Protein 5H34 (pdb70)

B-factor: mean 24.04, std 8.26, range [11.12, 54.38]

Organism: Nanoarchaeum equitans (strain Kin4-M) (NCBI:txid228908)

Structure (mmCIF, N/CA/C/O backbone):
data_5H34
#
_entry.id   5H34
#
_cell.length_a   51.638
_cell.length_b   58.824
_cell.length_c   59.487
_cell.angle_alpha   90.00
_cell.angle_beta   90.00
_cell.angle_gamma   90.00
#
_symmetry.space_group_name_H-M   'P 21 21 21'
#
loop_
_entity.id
_entity.type
_entity.pdbx_description
1 polymer 'Methionine-tRNA ligase'
2 water water
#
loop_
_atom_site.group_PDB
_atom_site.id
_atom_site.type_symbol
_atom_site.label_atom_id
_atom_site.label_alt_id
_atom_site.label_comp_id
_atom_site.label_asym_id
_atom_site.label_entity_id
_atom_site.label_seq_id
_atom_site.pdbx_PDB_ins_code
_atom_site.Cartn_x
_atom_site.Cartn_y
_atom_site.Cartn_z
_atom_site.occupancy
_atom_site.B_iso_or_equiv
_atom_site.auth_seq_id
_atom_site.auth_comp_id
_atom_site.auth_asym_id
_atom_site.auth_atom_id
_atom_site.pdbx_PDB_model_num
ATOM 1 N N . GLU A 1 25 ? -11.954 -11.484 3.871 1.00 47.66 666 GLU A N 1
ATOM 2 C CA . GLU A 1 25 ? -11.245 -12.230 4.901 1.00 46.42 666 GLU A CA 1
ATOM 3 C C . GLU A 1 25 ? -12.209 -13.104 5.682 1.00 42.73 666 GLU A C 1
ATOM 4 O O . GLU A 1 25 ? -13.419 -12.883 5.674 1.00 46.24 666 GLU A O 1
ATOM 10 N N . GLU A 1 26 ? -11.653 -14.091 6.373 1.00 43.77 667 GLU A N 1
ATOM 11 C CA . GLU A 1 26 ? -12.460 -15.131 6.988 1.00 42.04 667 GLU A CA 1
ATOM 12 C C . GLU A 1 26 ? -13.031 -14.619 8.306 1.00 38.79 667 GLU A C 1
ATOM 13 O O . GLU A 1 26 ? -12.425 -13.787 8.983 1.00 35.74 667 GLU A O 1
ATOM 19 N N . GLU A 1 27 ? -14.229 -15.092 8.652 1.00 35.24 668 GLU A N 1
ATOM 20 C CA . GLU A 1 27 ? -14.877 -14.695 9.898 1.00 32.43 668 GLU A CA 1
ATOM 21 C C . GLU A 1 27 ? -14.405 -15.589 11.035 1.00 26.45 668 GLU A C 1
ATOM 22 O O . GLU A 1 27 ? -14.320 -16.809 10.886 1.00 26.28 668 GLU A O 1
ATOM 28 N N . TYR A 1 28 ? -14.126 -14.972 12.176 1.00 22.69 669 TYR A N 1
ATOM 29 C CA . TYR A 1 28 ? -13.534 -15.636 13.326 1.00 18.23 669 TYR A CA 1
ATOM 30 C C . TYR A 1 28 ? -14.592 -16.063 14.331 1.00 21.28 669 TYR A C 1
ATOM 31 O O . TYR A 1 28 ? -15.686 -15.491 14.403 1.00 18.01 669 TYR A O 1
ATOM 40 N N . GLY A 1 29 ? -14.245 -17.080 15.119 1.00 19.74 670 GLY A N 1
ATOM 41 C CA . GLY A 1 29 ? -15.036 -17.387 16.296 1.00 19.38 670 GLY A CA 1
ATOM 42 C C . GLY A 1 29 ? -15.064 -16.216 17.260 1.00 17.65 670 GLY A C 1
ATOM 43 O O . GLY A 1 29 ? -14.147 -15.392 17.302 1.00 17.31 670 GLY A O 1
ATOM 44 N N . LEU A 1 30 ? -16.150 -16.120 18.025 1.00 17.68 671 LEU A N 1
ATOM 45 C CA . LEU A 1 30 ? -16.350 -14.959 18.883 1.00 19.18 671 LEU A CA 1
ATOM 46 C C . LEU A 1 30 ? -15.573 -15.093 20.183 1.00 19.00 671 LEU A C 1
ATOM 47 O O . LEU A 1 30 ? -15.459 -16.185 20.745 1.00 25.41 671 LEU A O 1
ATOM 52 N N . VAL A 1 31 ? -15.055 -13.966 20.672 1.00 15.48 672 VAL A N 1
ATOM 53 C CA . VAL A 1 31 ? -14.320 -13.928 21.925 1.00 17.56 672 VAL A CA 1
ATOM 54 C C . VAL A 1 31 ? -14.946 -12.870 22.816 1.00 17.78 672 VAL A C 1
ATOM 55 O O . VAL A 1 31 ? -15.786 -12.077 22.387 1.00 13.80 672 VAL A O 1
ATOM 59 N N . SER A 1 32 ? -14.506 -12.863 24.071 1.00 17.27 673 SER A N 1
ATOM 60 C CA . SER A 1 32 ? -15.047 -11.961 25.076 1.00 18.51 673 SER A CA 1
ATOM 61 C C . SER A 1 32 ? -14.489 -10.557 24.912 1.00 17.74 673 SER A C 1
ATOM 62 O O . SER A 1 32 ? -13.370 -10.356 24.429 1.00 16.04 673 SER A O 1
ATOM 65 N N . TYR A 1 33 ? -15.282 -9.572 25.332 1.00 17.84 674 TYR A N 1
ATOM 66 C CA . TYR A 1 33 ? -14.713 -8.246 25.504 1.00 17.51 674 TYR A CA 1
ATOM 67 C C . TYR A 1 33 ? -13.492 -8.287 26.410 1.00 15.89 674 TYR A C 1
ATOM 68 O O . TYR A 1 33 ? -12.549 -7.513 26.216 1.00 16.37 674 TYR A O 1
ATOM 77 N N . LEU A 1 34 ? -13.500 -9.171 27.412 1.00 16.48 675 LEU A N 1
ATOM 78 C CA . LEU A 1 34 ? -12.368 -9.266 28.332 1.00 16.68 675 LEU A CA 1
ATOM 79 C C . LEU A 1 34 ? -11.075 -9.619 27.607 1.00 19.24 675 LEU A C 1
ATOM 80 O O . LEU A 1 34 ? -9.989 -9.267 28.076 1.00 17.59 675 LEU A O 1
ATOM 85 N N . ASP A 1 35 ? -11.166 -10.293 26.458 1.00 18.36 676 ASP A N 1
ATOM 86 C CA . ASP A 1 35 ? -9.968 -10.578 25.677 1.00 19.80 676 ASP A CA 1
ATOM 87 C C . ASP A 1 35 ? -9.407 -9.310 25.039 1.00 20.58 676 ASP A C 1
ATOM 88 O O . ASP A 1 35 ? -8.186 -9.114 25.002 1.00 19.61 676 ASP A O 1
ATOM 93 N N . PHE A 1 36 ? -10.279 -8.430 24.540 1.00 15.11 677 PHE A N 1
ATOM 94 C CA . PHE A 1 36 ? -9.812 -7.128 24.078 1.00 18.67 677 PHE A CA 1
ATOM 95 C C . PHE A 1 36 ? -9.218 -6.331 25.226 1.00 19.19 677 PHE A C 1
ATOM 96 O O . PHE A 1 36 ? -8.178 -5.676 25.076 1.00 16.25 677 PHE A O 1
ATOM 104 N N . ALA A 1 37 ? -9.868 -6.390 26.391 1.00 15.18 678 ALA A N 1
ATOM 105 C CA . ALA A 1 37 ? -9.431 -5.646 27.563 1.00 17.34 678 ALA A CA 1
ATOM 106 C C . ALA A 1 37 ? -8.015 -5.994 27.991 1.00 17.51 678 ALA A C 1
ATOM 107 O O . ALA A 1 37 ? -7.402 -5.211 28.715 1.00 18.04 678 ALA A O 1
ATOM 109 N N . LYS A 1 38 ? -7.499 -7.151 27.584 1.00 15.94 679 LYS A N 1
ATOM 110 C CA . LYS A 1 38 ? -6.148 -7.533 27.987 1.00 17.79 679 LYS A CA 1
ATOM 111 C C . LYS A 1 38 ? -5.092 -6.649 27.350 1.00 20.10 679 LYS A C 1
ATOM 112 O O . LYS A 1 38 ? -3.987 -6.530 27.892 1.00 16.58 679 LYS A O 1
ATOM 118 N N . LEU A 1 39 ? -5.395 -6.059 26.193 1.00 18.17 680 LEU A N 1
ATOM 119 C CA . LEU A 1 39 ? -4.426 -5.242 25.466 1.00 18.16 680 LEU A CA 1
ATOM 120 C C . LEU A 1 39 ? -4.385 -3.829 26.021 1.00 19.53 680 LEU A C 1
ATOM 121 O O . LEU A 1 39 ? -5.426 -3.241 26.316 1.00 20.71 680 LEU A O 1
ATOM 126 N N . ASP A 1 40 ? -3.182 -3.257 26.102 1.00 14.91 681 ASP A N 1
ATOM 127 C CA . ASP A 1 40 ? -3.027 -1.843 26.441 1.00 17.34 681 ASP A CA 1
ATOM 128 C C . ASP A 1 40 ? -2.669 -1.106 25.154 1.00 19.69 681 ASP A C 1
ATOM 129 O O . ASP A 1 40 ? -1.501 -0.917 24.832 1.00 20.38 681 ASP A O 1
ATOM 134 N N . MET A 1 41 ? -3.690 -0.704 24.403 1.00 17.89 682 MET A N 1
ATOM 135 C CA . MET A 1 41 ? -3.481 -0.004 23.145 1.00 16.25 682 MET A CA 1
ATOM 136 C C . MET A 1 41 ? -3.455 1.500 23.393 1.00 16.49 682 MET A C 1
ATOM 137 O O . MET A 1 41 ? -4.345 2.038 24.060 1.00 15.57 682 MET A O 1
ATOM 142 N N . ARG A 1 42 ? -2.423 2.175 22.862 1.00 15.04 683 ARG A N 1
ATOM 143 C CA . ARG A 1 42 ? -2.193 3.593 23.111 1.00 17.06 683 ARG A CA 1
ATOM 144 C C . ARG A 1 42 ? -1.877 4.324 21.817 1.00 16.17 683 ARG A C 1
ATOM 145 O O . ARG A 1 42 ? -1.325 3.744 20.877 1.00 17.71 683 ARG A O 1
ATOM 153 N N . VAL A 1 43 ? -2.196 5.615 21.792 1.00 13.86 684 VAL A N 1
ATOM 154 C CA . VAL A 1 43 ? -1.693 6.492 20.739 1.00 12.39 684 VAL A CA 1
ATOM 155 C C . VAL A 1 43 ? -0.252 6.880 21.056 1.00 14.68 684 VAL A C 1
ATOM 156 O O . VAL A 1 43 ? 0.063 7.292 22.181 1.00 17.07 684 VAL A O 1
ATOM 160 N N . GLY A 1 44 ? 0.616 6.771 20.051 1.00 16.37 685 GLY A N 1
ATOM 161 C CA . GLY A 1 44 ? 1.975 7.266 20.139 1.00 16.11 685 GLY A CA 1
ATOM 162 C C . GLY A 1 44 ? 2.315 8.105 18.922 1.00 18.44 685 GLY A C 1
ATOM 163 O O . GLY A 1 44 ? 1.523 8.234 17.989 1.00 17.61 685 GLY A O 1
ATOM 164 N N . LYS A 1 45 ? 3.516 8.669 18.954 1.00 18.04 686 LYS A N 1
ATOM 165 C CA . LYS A 1 45 ? 4.006 9.475 17.852 1.00 18.02 686 LYS A CA 1
ATOM 166 C C . LYS A 1 45 ? 5.379 8.951 17.484 1.00 15.77 686 LYS A C 1
ATOM 167 O O . LYS A 1 45 ? 6.209 8.735 18.371 1.00 17.59 686 LYS A O 1
ATOM 173 N N . ILE A 1 46 ? 5.613 8.728 16.192 1.00 17.02 687 ILE A N 1
ATO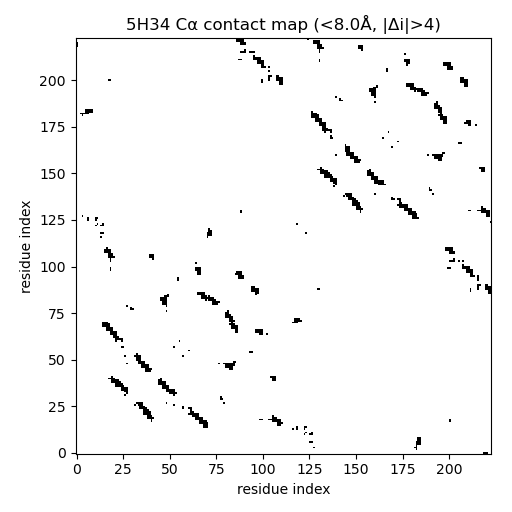M 174 C CA . ILE A 1 46 ? 6.938 8.279 15.775 1.00 16.28 687 ILE A CA 1
ATOM 175 C C . ILE A 1 46 ? 7.921 9.438 15.886 1.00 20.26 687 ILE A C 1
ATOM 176 O O . ILE A 1 46 ? 7.687 10.526 15.348 1.00 23.77 687 ILE A O 1
ATOM 181 N N . ILE A 1 47 ? 9.035 9.193 16.574 1.00 19.04 688 ILE A N 1
ATOM 182 C CA . ILE A 1 47 ? 10.063 10.196 16.806 1.00 22.16 688 ILE A CA 1
ATOM 183 C C . ILE A 1 47 ? 11.264 9.994 15.889 1.00 21.59 688 ILE A C 1
ATOM 184 O O . ILE A 1 47 ? 11.858 10.981 15.433 1.00 19.46 688 ILE A O 1
ATOM 189 N N . ASP A 1 48 ? 11.608 8.748 15.575 1.00 19.63 689 ASP A N 1
ATOM 190 C CA . ASP A 1 48 ? 12.785 8.438 14.777 1.00 19.02 689 ASP A CA 1
ATOM 191 C C . ASP A 1 48 ? 12.594 7.063 14.156 1.00 20.46 689 ASP A C 1
ATOM 192 O O . ASP A 1 48 ? 11.953 6.182 14.742 1.00 19.55 689 ASP A O 1
ATOM 197 N N . VAL A 1 49 ? 13.125 6.902 12.948 1.00 19.82 690 VAL A N 1
ATOM 198 C CA . VAL A 1 49 ? 13.071 5.639 12.220 1.00 17.19 690 VAL A CA 1
ATOM 199 C C . VAL A 1 49 ? 14.435 5.390 11.595 1.00 21.81 690 VAL A C 1
ATOM 200 O O . VAL A 1 49 ? 15.016 6.295 10.986 1.00 22.07 690 VAL A O 1
ATOM 204 N N . GLN A 1 50 ? 14.939 4.166 11.731 1.00 18.26 691 GLN A N 1
ATOM 205 C CA . GLN A 1 50 ? 16.192 3.773 11.099 1.00 22.10 691 GLN A CA 1
ATOM 206 C C . GLN A 1 50 ? 16.041 2.377 10.523 1.00 23.38 691 GLN A C 1
ATOM 207 O O . GLN A 1 50 ? 15.206 1.589 10.975 1.00 19.15 691 GLN A O 1
ATOM 213 N N . ASP A 1 51 ? 16.852 2.074 9.516 1.00 18.73 692 ASP A N 1
ATOM 214 C CA . ASP A 1 51 ? 16.881 0.713 9.011 1.00 20.62 692 ASP A CA 1
ATOM 215 C C . ASP A 1 51 ? 17.315 -0.228 10.121 1.00 21.69 692 ASP A C 1
ATOM 216 O O . ASP A 1 51 ? 18.182 0.105 10.934 1.00 21.49 692 ASP A O 1
ATOM 221 N N . HIS A 1 52 ? 16.686 -1.389 10.182 1.00 18.82 693 HIS A N 1
ATOM 222 C CA . HIS A 1 52 ? 17.221 -2.458 11.015 1.00 17.93 693 HIS A CA 1
ATOM 223 C C . HIS A 1 52 ? 18.578 -2.845 10.432 1.00 18.41 693 HIS A C 1
ATOM 224 O O . HIS A 1 52 ? 18.661 -3.181 9.241 1.00 19.02 693 HIS A O 1
ATOM 231 N N . PRO A 1 53 ? 19.665 -2.768 11.203 1.00 19.18 694 PRO A N 1
ATOM 232 C CA . PRO A 1 53 ? 20.993 -2.987 10.605 1.00 22.23 694 PRO A CA 1
ATOM 233 C C . PRO A 1 53 ? 21.221 -4.406 10.110 1.00 22.32 694 PRO A C 1
ATOM 234 O O . PRO A 1 53 ? 22.150 -4.621 9.326 1.00 26.50 694 PRO A O 1
ATOM 238 N N . ASN A 1 54 ? 20.390 -5.373 10.496 1.00 22.47 695 ASN A N 1
ATOM 239 C CA . ASN A 1 54 ? 20.604 -6.757 10.099 1.00 24.53 695 ASN A CA 1
ATOM 240 C C . ASN A 1 54 ? 19.405 -7.352 9.372 1.00 21.55 695 ASN A C 1
ATOM 241 O O . ASN A 1 54 ? 19.381 -8.562 9.134 1.00 20.77 695 ASN A O 1
ATOM 246 N N . ALA A 1 55 ? 18.408 -6.546 9.007 1.00 24.09 696 ALA A N 1
ATOM 247 C CA . ALA A 1 55 ? 17.184 -7.095 8.424 1.00 21.21 696 ALA A CA 1
ATOM 248 C C . ALA A 1 55 ? 16.616 -6.082 7.439 1.00 25.29 696 ALA A C 1
ATOM 249 O O . ALA A 1 55 ? 16.080 -5.051 7.853 1.00 24.95 696 ALA A O 1
ATOM 251 N N . ASP A 1 56 ? 16.694 -6.409 6.144 1.00 29.33 697 ASP A N 1
ATOM 252 C CA . ASP A 1 56 ? 16.457 -5.431 5.082 1.00 28.51 697 ASP A CA 1
ATOM 253 C C . ASP A 1 56 ? 15.012 -4.947 5.031 1.00 28.09 697 ASP A C 1
ATOM 254 O O . ASP A 1 56 ? 14.754 -3.842 4.546 1.00 30.53 697 ASP A O 1
ATOM 259 N N . LYS A 1 57 ? 14.062 -5.748 5.505 1.00 25.56 698 LYS A N 1
ATOM 260 C CA . LYS A 1 57 ? 12.649 -5.406 5.414 1.00 26.42 698 LYS A CA 1
ATOM 261 C C . LYS A 1 57 ? 12.132 -4.660 6.640 1.00 22.79 698 LYS A C 1
ATOM 262 O O . LYS A 1 57 ? 10.974 -4.230 6.645 1.00 23.81 698 LYS A O 1
ATOM 268 N N . LEU A 1 58 ? 12.968 -4.451 7.652 1.00 20.81 699 LEU A N 1
ATOM 269 C CA . LEU A 1 58 ? 12.508 -3.991 8.951 1.00 17.28 699 LEU A CA 1
ATOM 270 C C . LEU A 1 58 ? 13.080 -2.620 9.286 1.00 18.36 699 LEU A C 1
ATOM 271 O O . LEU A 1 58 ? 14.182 -2.263 8.861 1.00 17.98 699 LEU A O 1
ATOM 276 N N . TYR A 1 59 ? 12.304 -1.851 10.044 1.00 17.69 700 TYR A N 1
ATOM 277 C CA . TYR A 1 59 ? 12.750 -0.598 10.632 1.00 15.21 700 TYR A CA 1
ATOM 278 C C . TYR A 1 59 ? 12.887 -0.750 12.140 1.00 18.27 700 TYR A C 1
ATOM 279 O O . TYR A 1 59 ? 12.177 -1.539 12.766 1.00 15.99 700 TYR A O 1
ATOM 288 N N . ILE A 1 60 ? 13.778 0.043 12.723 1.00 15.58 701 ILE A N 1
ATOM 289 C CA . ILE A 1 60 ? 13.758 0.324 14.150 1.00 15.11 701 ILE A CA 1
ATOM 290 C C . ILE A 1 60 ? 13.014 1.636 14.340 1.00 20.42 701 ILE A C 1
ATOM 291 O O . ILE A 1 60 ? 13.384 2.654 13.744 1.00 19.51 701 ILE A O 1
ATOM 296 N N . ILE A 1 61 ? 11.958 1.615 15.154 1.00 17.24 702 ILE A N 1
ATOM 297 C CA . ILE A 1 61 ? 11.041 2.741 15.283 1.00 18.11 702 ILE A CA 1
ATOM 298 C C . ILE A 1 61 ? 10.965 3.179 16.739 1.00 16.18 702 ILE A C 1
ATOM 299 O O . ILE A 1 61 ? 10.608 2.388 17.623 1.00 19.14 702 ILE A O 1
ATOM 304 N N . LYS A 1 62 ? 11.235 4.453 16.975 1.00 17.20 703 LYS A N 1
ATOM 305 C CA . LYS A 1 62 ? 11.159 5.044 18.302 1.00 16.96 703 LYS A CA 1
ATOM 306 C C . LYS A 1 62 ? 9.844 5.802 18.416 1.00 19.47 703 LYS A C 1
ATOM 307 O O . LYS A 1 62 ? 9.601 6.732 17.642 1.00 19.10 703 LYS A O 1
ATOM 313 N N . VAL A 1 63 ? 9.003 5.407 19.369 1.00 18.35 704 VAL A N 1
ATOM 314 C CA . VAL A 1 63 ? 7.659 5.961 19.509 1.00 18.52 704 VAL A CA 1
ATOM 315 C C . VAL A 1 63 ? 7.562 6.651 20.858 1.00 19.45 704 VAL A C 1
ATOM 316 O O . VAL A 1 63 ? 7.929 6.065 21.882 1.00 23.97 704 VAL A O 1
ATOM 320 N N . SER A 1 64 ? 7.063 7.885 20.863 1.00 17.23 705 SER A N 1
ATOM 321 C CA . SER A 1 64 ? 6.826 8.611 22.100 1.00 18.78 705 SER A CA 1
ATOM 322 C C . SER A 1 64 ? 5.390 8.419 22.574 1.00 23.48 705 SER A C 1
ATOM 323 O O . SER A 1 64 ? 4.450 8.588 21.791 1.00 19.92 705 SER A O 1
ATOM 326 N N . LEU A 1 65 ? 5.229 8.068 23.855 1.00 19.49 706 LEU A N 1
ATOM 327 C CA . LEU A 1 65 ? 3.940 8.085 24.534 1.00 23.53 706 LEU A CA 1
ATOM 328 C C . LEU A 1 65 ? 3.767 9.322 25.404 1.00 26.83 706 LEU A C 1
ATOM 329 O O . LEU A 1 65 ? 2.938 9.314 26.317 1.00 23.39 706 LEU A O 1
ATOM 334 N N . GLY A 1 66 ? 4.552 10.370 25.162 1.00 27.23 707 GLY A N 1
ATOM 335 C CA . GLY A 1 66 ? 4.478 11.547 26.002 1.00 27.67 707 GLY A CA 1
ATOM 336 C C . GLY A 1 66 ? 5.673 11.628 26.926 1.00 34.23 707 GLY A C 1
ATOM 337 O O . GLY A 1 66 ? 6.740 12.102 26.524 1.00 36.73 707 GLY A O 1
ATOM 338 N N . ASN A 1 67 ? 5.526 11.152 28.160 1.00 34.91 708 ASN A N 1
ATOM 339 C CA . ASN A 1 67 ? 6.662 11.110 29.068 1.00 40.57 708 ASN A CA 1
ATOM 340 C C . ASN A 1 67 ? 7.393 9.770 29.052 1.00 41.12 708 ASN A C 1
ATOM 341 O O . ASN A 1 67 ? 8.351 9.600 29.814 1.00 41.21 708 ASN A O 1
ATOM 346 N N . LYS A 1 68 ? 6.977 8.821 28.209 1.00 32.35 709 LYS A N 1
ATOM 347 C CA . LYS A 1 68 ? 7.746 7.607 27.969 1.00 34.62 709 LYS A CA 1
ATOM 348 C C . LYS A 1 68 ? 7.977 7.433 26.479 1.00 34.04 709 LYS A C 1
ATOM 349 O O . LYS A 1 68 ? 7.287 8.030 25.646 1.00 29.50 709 LYS A O 1
ATOM 355 N N . GLN A 1 69 ? 8.948 6.577 26.160 1.00 30.93 710 GLN A N 1
ATOM 356 C CA . GLN A 1 69 ? 9.229 6.184 24.791 1.00 28.64 710 GLN A CA 1
ATOM 357 C C . GLN A 1 69 ? 9.436 4.684 24.722 1.00 32.43 710 GLN A C 1
ATOM 358 O O . GLN A 1 69 ? 9.927 4.068 25.672 1.00 33.91 710 GLN A O 1
ATOM 364 N N . LYS A 1 70 ? 9.084 4.106 23.578 1.00 24.56 711 LYS A N 1
ATOM 365 C CA . LYS A 1 70 ? 9.361 2.703 23.333 1.00 26.13 711 LYS A CA 1
ATOM 366 C C . LYS A 1 70 ? 9.996 2.522 21.964 1.00 23.70 711 LYS A C 1
ATOM 367 O O . LYS A 1 70 ? 9.736 3.281 21.027 1.00 25.22 711 LYS A O 1
ATOM 373 N N . THR A 1 71 ? 10.827 1.496 21.860 1.00 19.00 712 THR A N 1
ATOM 374 C CA . THR A 1 71 ? 11.546 1.193 20.632 1.00 17.63 712 THR A CA 1
ATOM 375 C C . THR A 1 71 ? 11.032 -0.129 20.089 1.00 18.52 712 THR A C 1
ATOM 376 O O . THR A 1 71 ? 11.058 -1.144 20.794 1.00 18.39 712 THR A O 1
ATOM 380 N N . LEU A 1 72 ? 10.531 -0.105 18.855 1.00 17.03 713 LEU A N 1
ATOM 381 C CA . LEU A 1 72 ? 9.886 -1.265 18.259 1.00 19.09 713 LEU A CA 1
ATOM 382 C C . LEU A 1 72 ? 10.548 -1.579 16.928 1.00 19.15 713 LEU A C 1
ATOM 383 O O . LEU A 1 72 ? 11.152 -0.714 16.291 1.00 19.98 713 LEU A O 1
ATOM 388 N N . VAL A 1 73 ? 10.404 -2.828 16.501 1.00 16.71 714 VAL A N 1
ATOM 389 C CA . VAL A 1 73 ? 10.828 -3.268 15.178 1.00 14.50 714 VAL A CA 1
ATOM 390 C C . VAL A 1 73 ? 9.574 -3.495 14.353 1.00 22.57 714 VAL A C 1
ATOM 391 O O . VAL A 1 73 ? 8.670 -4.221 14.787 1.00 23.66 714 VAL A O 1
ATOM 395 N N . GLY A 1 74 ? 9.507 -2.868 13.192 1.00 19.96 715 GLY A N 1
ATOM 396 C CA . GLY A 1 74 ? 8.331 -2.965 12.339 1.00 19.36 715 GLY A CA 1
ATOM 397 C C . GLY A 1 74 ? 8.688 -3.316 10.913 1.00 21.89 715 GLY A C 1
ATOM 398 O O . GLY A 1 74 ? 9.649 -2.792 10.351 1.00 18.98 715 GLY A O 1
ATOM 399 N N . GLY A 1 75 ? 7.884 -4.195 10.320 1.00 18.73 716 GLY A N 1
ATOM 400 C CA . GLY A 1 75 ? 8.110 -4.579 8.941 1.00 21.48 716 GLY A CA 1
ATOM 401 C C . GLY A 1 75 ? 7.455 -3.608 7.983 1.00 24.36 716 GLY A C 1
ATOM 402 O O . GLY A 1 75 ? 6.550 -3.983 7.233 1.00 24.93 716 GLY A O 1
ATOM 403 N N . LEU A 1 76 ? 7.893 -2.353 8.007 1.00 20.01 717 LEU A N 1
ATOM 404 C CA . LEU A 1 76 ? 7.237 -1.285 7.267 1.00 18.03 717 LEU A CA 1
ATOM 405 C C . LEU A 1 76 ? 8.101 -0.711 6.156 1.00 23.47 717 LEU A C 1
ATOM 406 O O . LEU A 1 76 ? 7.632 0.160 5.417 1.00 22.17 717 LEU A O 1
ATOM 411 N N . LYS A 1 77 ? 9.347 -1.179 6.016 1.00 21.72 718 LYS A N 1
ATOM 412 C CA . LYS A 1 77 ? 10.279 -0.557 5.080 1.00 23.29 718 LYS A CA 1
ATOM 413 C C . LYS A 1 77 ? 9.813 -0.693 3.639 1.00 26.58 718 LYS A C 1
ATOM 414 O O . LYS A 1 77 ? 10.035 0.213 2.828 1.00 28.86 718 LYS A O 1
ATOM 420 N N . GLN A 1 78 ? 9.149 -1.795 3.302 1.00 24.37 719 GLN A N 1
ATOM 421 C CA . GLN A 1 78 ? 8.655 -1.938 1.940 1.00 25.44 719 GLN A CA 1
ATOM 422 C C . GLN A 1 78 ? 7.519 -0.975 1.620 1.00 26.11 719 GLN A C 1
ATOM 423 O O . GLN A 1 78 ? 7.245 -0.748 0.439 1.00 24.86 719 GLN A O 1
ATOM 429 N N . TYR A 1 79 ? 6.866 -0.388 2.629 1.00 20.45 720 TYR A N 1
ATOM 430 C CA . TYR A 1 79 ? 5.628 0.358 2.419 1.00 25.54 720 TYR A CA 1
ATOM 431 C C . TYR A 1 79 ? 5.733 1.846 2.722 1.00 27.59 720 TYR A C 1
ATOM 432 O O . TYR A 1 79 ? 4.960 2.632 2.166 1.00 28.73 720 TYR A O 1
ATOM 441 N N . TYR A 1 80 ? 6.663 2.250 3.582 1.00 21.63 721 TYR A N 1
ATOM 442 C CA . TYR A 1 80 ? 6.830 3.637 3.995 1.00 20.91 721 TYR A CA 1
ATOM 443 C C . TYR A 1 80 ? 8.303 4.000 3.942 1.00 23.25 721 TYR A C 1
ATOM 444 O O . TYR A 1 80 ? 9.140 3.250 4.451 1.00 23.59 721 TYR A O 1
ATOM 453 N N . LYS A 1 81 ? 8.613 5.165 3.382 1.00 25.49 722 LYS A N 1
ATOM 454 C CA . LYS A 1 81 ? 9.947 5.717 3.545 1.00 28.80 722 LYS A CA 1
ATOM 455 C C . LYS A 1 81 ? 10.129 6.226 4.972 1.00 26.85 722 LYS A C 1
ATOM 456 O O . LYS A 1 81 ? 9.163 6.514 5.685 1.00 28.43 722 LYS A O 1
ATOM 462 N N . LYS A 1 82 ? 11.391 6.345 5.390 1.00 25.88 723 LYS A N 1
ATOM 463 C CA . LYS A 1 82 ? 11.675 6.780 6.755 1.00 24.52 723 LYS A CA 1
ATOM 464 C C . LYS A 1 82 ? 11.110 8.172 7.029 1.00 31.51 723 LYS A C 1
ATOM 465 O O . LYS A 1 82 ? 10.619 8.445 8.134 1.00 28.23 723 LYS A O 1
ATOM 471 N N . GLU A 1 83 ? 11.143 9.058 6.027 1.00 35.92 724 GLU A N 1
ATOM 472 C CA . GLU A 1 83 ? 10.643 10.418 6.220 1.00 35.21 724 GLU A CA 1
ATOM 473 C C . GLU A 1 83 ? 9.121 10.507 6.204 1.00 32.11 724 GLU A C 1
ATOM 474 O O . GLU A 1 83 ? 8.570 11.501 6.692 1.00 35.86 724 GLU A O 1
ATOM 480 N N . GLU A 1 84 ? 8.424 9.514 5.651 1.00 25.48 725 GLU A N 1
ATOM 481 C CA . GLU A 1 84 ? 6.971 9.486 5.774 1.00 32.63 725 GLU A CA 1
ATOM 482 C C . GLU A 1 84 ? 6.507 9.068 7.160 1.00 29.56 725 GLU A C 1
ATOM 483 O O . GLU A 1 84 ? 5.325 9.241 7.486 1.00 27.15 725 GLU A O 1
ATOM 489 N N . LEU A 1 85 ? 7.385 8.478 7.964 1.00 27.58 726 LEU A N 1
ATOM 490 C CA . LEU A 1 85 ? 6.980 7.997 9.274 1.00 21.75 726 LEU A CA 1
ATOM 491 C C . LEU A 1 85 ? 7.275 8.989 10.387 1.00 25.38 726 LEU A C 1
ATOM 492 O O . LEU A 1 85 ? 6.611 8.943 11.424 1.00 25.26 726 LEU A O 1
ATOM 497 N N . ILE A 1 86 ? 8.253 9.881 10.205 1.00 24.19 727 ILE A N 1
ATOM 498 C CA . ILE A 1 86 ? 8.610 10.819 11.264 1.00 24.90 727 ILE A CA 1
ATOM 499 C C . ILE A 1 86 ? 7.435 11.740 11.563 1.00 23.97 727 ILE A C 1
ATOM 500 O O . ILE A 1 86 ? 6.915 12.419 10.670 1.00 28.28 727 ILE A O 1
ATOM 505 N N . GLY A 1 87 ? 7.027 11.781 12.831 1.00 22.34 728 GLY A N 1
ATOM 506 C CA . GLY A 1 87 ? 5.938 12.623 13.276 1.00 25.56 728 GLY A CA 1
ATOM 507 C C . GLY A 1 87 ? 4.567 12.006 13.124 1.00 24.20 728 GLY A C 1
ATOM 508 O O . GLY A 1 87 ? 3.569 12.654 13.464 1.00 25.28 728 GLY A O 1
ATOM 509 N N . LYS A 1 88 ? 4.493 10.782 12.615 1.00 23.00 729 LYS A N 1
ATOM 510 C CA . LYS A 1 88 ? 3.220 10.106 12.424 1.00 25.15 729 LYS A CA 1
ATOM 511 C C . LYS A 1 88 ? 2.603 9.729 13.763 1.00 21.89 729 LYS A C 1
ATOM 512 O O . LYS A 1 88 ? 3.290 9.248 14.670 1.00 19.16 729 LYS A O 1
ATOM 518 N N . TYR A 1 89 ? 1.295 9.959 13.890 1.00 21.42 730 TYR A N 1
ATOM 519 C CA . TYR A 1 89 ? 0.539 9.450 15.024 1.00 22.05 730 TYR A CA 1
ATOM 520 C C . TYR A 1 89 ? 0.129 8.020 14.720 1.00 23.21 730 TYR A C 1
ATOM 521 O O . TYR A 1 89 ? -0.447 7.749 13.664 1.00 24.87 730 TYR A O 1
ATOM 530 N N . VAL A 1 90 ? 0.444 7.100 15.630 1.00 16.14 731 VAL A N 1
ATOM 531 C CA . VAL A 1 90 ? 0.261 5.675 15.386 1.00 16.86 731 VAL A CA 1
ATOM 532 C C . VAL A 1 90 ? -0.423 5.058 16.601 1.00 14.53 731 VAL A C 1
ATOM 533 O O . VAL A 1 90 ? -0.650 5.718 17.613 1.00 15.70 731 VAL A O 1
ATOM 537 N N . VAL A 1 91 ? -0.759 3.776 16.483 1.00 12.91 732 VAL A N 1
ATOM 538 C CA . VAL A 1 91 ? -1.357 3.017 17.576 1.00 14.38 732 VAL A CA 1
ATOM 539 C C . VAL A 1 91 ? -0.465 1.818 17.858 1.00 16.22 732 VAL A C 1
ATOM 540 O O . VAL A 1 91 ? -0.103 1.075 16.939 1.00 15.52 732 VAL A O 1
ATOM 544 N N . LEU A 1 92 ? -0.086 1.645 19.115 1.00 17.11 733 LEU A N 1
ATOM 545 C CA . LEU A 1 92 ? 0.773 0.534 19.482 1.00 17.43 733 LEU A CA 1
ATOM 546 C C . LEU A 1 92 ? 0.156 -0.246 20.626 1.00 20.21 733 LEU A C 1
ATOM 547 O O . LEU A 1 92 ? -0.651 0.274 21.407 1.00 19.18 733 LEU A O 1
ATOM 552 N N . ILE A 1 93 ? 0.510 -1.518 20.689 1.00 15.42 734 ILE A N 1
ATOM 553 C CA . ILE A 1 93 ? 0.219 -2.333 21.856 1.00 15.51 734 ILE A CA 1
ATOM 554 C C . ILE A 1 93 ? 1.359 -2.097 22.832 1.00 17.89 734 ILE A C 1
ATOM 555 O O . ILE A 1 93 ? 2.526 -2.322 22.497 1.00 18.63 734 ILE A O 1
ATOM 560 N N . ASN A 1 94 ? 1.023 -1.584 24.013 1.00 20.84 735 ASN A N 1
ATOM 561 C CA . ASN A 1 94 ? 1.986 -1.032 24.956 1.00 18.20 735 ASN A CA 1
ATOM 562 C C . ASN A 1 94 ? 2.356 -2.003 26.070 1.00 19.27 735 ASN A C 1
ATOM 563 O O . ASN A 1 94 ? 3.239 -1.688 26.877 1.00 19.39 735 ASN A O 1
ATOM 568 N N . ASN A 1 95 ? 1.712 -3.171 26.142 1.00 15.89 736 ASN A N 1
ATOM 569 C CA . ASN A 1 95 ? 2.038 -4.168 27.158 1.00 16.74 736 ASN A CA 1
ATOM 570 C C . ASN A 1 95 ? 2.435 -5.495 26.524 1.00 19.79 736 ASN A C 1
ATOM 571 O O . ASN A 1 95 ? 2.182 -6.568 27.078 1.00 17.63 736 ASN A O 1
ATOM 576 N N . LEU A 1 96 ? 3.087 -5.433 25.368 1.00 17.03 737 LEU A N 1
ATOM 577 C CA . LEU A 1 96 ? 3.588 -6.629 24.722 1.00 17.71 737 LEU A CA 1
ATOM 578 C C . LEU A 1 96 ? 4.907 -7.046 25.364 1.00 20.36 737 LEU A C 1
ATOM 579 O O . LEU A 1 96 ? 5.727 -6.201 25.725 1.00 23.15 737 LEU A O 1
ATOM 584 N N . LYS A 1 97 ? 5.096 -8.348 25.538 1.00 18.53 738 LYS A N 1
ATOM 585 C CA . LYS A 1 97 ? 6.375 -8.814 26.052 1.00 23.03 738 LYS A CA 1
ATOM 586 C C . LYS A 1 97 ? 7.470 -8.519 25.027 1.00 20.30 738 LYS A C 1
ATOM 587 O O . LYS A 1 97 ? 7.248 -8.660 23.821 1.00 19.95 738 LYS A O 1
ATOM 593 N N . PRO A 1 98 ? 8.639 -8.072 25.467 1.00 22.62 739 PRO A N 1
ATOM 594 C CA . PRO A 1 98 ? 9.706 -7.750 24.512 1.00 19.53 739 PRO A CA 1
ATOM 595 C C . PRO A 1 98 ? 10.205 -8.994 23.792 1.00 23.76 739 PRO A C 1
ATOM 596 O O . PRO A 1 98 ? 10.145 -10.111 24.311 1.00 21.75 739 PRO A O 1
ATOM 600 N N . LYS A 1 99 ? 10.719 -8.780 22.579 1.00 23.47 740 LYS A N 1
ATOM 601 C CA . LYS A 1 99 ? 11.195 -9.858 21.727 1.00 25.94 740 LYS A CA 1
ATOM 602 C C . LYS A 1 99 ? 12.477 -9.433 21.022 1.00 24.02 740 LYS A C 1
ATOM 603 O O . LYS A 1 99 ? 12.608 -8.283 20.591 1.00 20.53 740 LYS A O 1
ATOM 609 N N . GLN A 1 100 ? 13.418 -10.369 20.912 1.00 23.05 741 GLN A N 1
ATOM 610 C CA . GLN A 1 100 ? 14.653 -10.142 20.170 1.00 22.56 741 GLN A CA 1
ATOM 611 C C . GLN A 1 100 ? 14.434 -10.432 18.693 1.00 23.99 741 GLN A C 1
ATOM 612 O O . GLN A 1 100 ? 14.026 -11.541 18.328 1.00 28.26 741 GLN A O 1
ATOM 618 N N . LEU A 1 101 ? 14.708 -9.443 17.844 1.00 19.78 742 LEU A N 1
ATOM 619 C CA . LEU A 1 101 ? 14.621 -9.607 16.396 1.00 22.58 742 LEU A CA 1
ATOM 620 C C . LEU A 1 101 ? 15.994 -9.285 15.811 1.00 21.43 742 LEU A C 1
ATOM 621 O O . LEU A 1 101 ? 16.337 -8.113 15.618 1.00 18.80 742 LEU A O 1
ATOM 626 N N . ARG A 1 102 ? 16.766 -10.341 15.557 1.00 24.83 743 ARG A N 1
ATOM 627 C CA . ARG A 1 102 ? 18.074 -10.267 14.905 1.00 22.47 743 ARG A CA 1
ATOM 628 C C . ARG A 1 102 ? 18.952 -9.185 15.531 1.00 21.95 743 ARG A C 1
ATOM 629 O O . ARG A 1 102 ? 19.503 -8.320 14.847 1.00 19.88 743 ARG A O 1
ATOM 637 N N . GLY A 1 103 ? 19.071 -9.236 16.855 1.00 20.21 744 GLY A N 1
ATOM 638 C CA . GLY A 1 103 ? 19.976 -8.353 17.567 1.00 21.29 744 GLY A CA 1
ATOM 639 C C . GLY A 1 103 ? 19.364 -7.063 18.064 1.00 20.66 744 GLY A C 1
ATOM 640 O O . GLY A 1 103 ? 20.085 -6.240 18.640 1.00 19.91 744 GLY A O 1
ATOM 641 N N . ILE A 1 104 ? 18.066 -6.851 17.852 1.00 16.46 745 ILE A N 1
ATOM 642 C CA . ILE A 1 104 ? 17.377 -5.638 18.278 1.00 17.74 745 ILE A CA 1
ATOM 643 C C . ILE A 1 104 ? 16.219 -6.044 19.178 1.00 19.62 745 ILE A C 1
ATOM 644 O O . ILE A 1 104 ? 15.415 -6.904 18.801 1.00 18.63 745 ILE A O 1
ATOM 649 N N . THR A 1 105 ? 16.123 -5.422 20.353 1.00 14.63 746 THR A N 1
ATOM 650 C CA . THR A 1 105 ? 14.992 -5.666 21.247 1.00 15.60 746 THR A CA 1
ATOM 651 C C . THR A 1 105 ? 13.802 -4.835 20.787 1.00 18.47 746 THR A C 1
ATOM 652 O O . THR A 1 105 ? 13.890 -3.603 20.718 1.00 19.66 746 THR A O 1
ATOM 656 N N . SER A 1 106 ? 12.700 -5.504 20.466 1.00 17.21 747 SER A N 1
ATOM 657 C CA . SER A 1 106 ? 11.460 -4.831 20.101 1.00 17.08 747 SER A CA 1
ATOM 658 C C . SER A 1 106 ? 10.527 -4.823 21.304 1.00 15.85 747 SER A C 1
ATOM 659 O O . SER A 1 106 ? 10.245 -5.880 21.879 1.00 16.75 747 SER A O 1
ATOM 662 N N . GLU A 1 107 ? 10.033 -3.634 21.664 1.00 16.93 748 GLU A N 1
ATOM 663 C CA . GLU A 1 107 ? 9.249 -3.449 22.881 1.00 16.34 748 GLU A CA 1
ATOM 664 C C . GLU A 1 107 ? 7.746 -3.417 22.647 1.00 18.91 748 GLU A C 1
ATOM 665 O O . GLU A 1 107 ? 6.996 -3.169 23.592 1.00 21.88 748 GLU A O 1
ATOM 671 N N . GLY A 1 108 ? 7.287 -3.648 21.429 1.00 18.25 749 GLY A N 1
ATOM 672 C CA . GLY A 1 108 ? 5.863 -3.547 21.162 1.00 18.61 749 GLY A CA 1
ATOM 673 C C . GLY A 1 108 ? 5.618 -3.652 19.679 1.00 18.87 749 GLY A C 1
ATOM 674 O O . GLY A 1 108 ? 6.487 -4.079 18.923 1.00 17.95 749 GLY A O 1
ATOM 675 N N . MET A 1 109 ? 4.423 -3.249 19.255 1.00 19.06 750 MET A N 1
ATOM 676 C CA . MET A 1 109 ? 4.107 -3.366 17.842 1.00 19.99 750 MET A CA 1
ATOM 677 C C . MET A 1 109 ? 3.098 -2.298 17.459 1.00 17.18 750 MET A C 1
ATOM 678 O O . MET A 1 109 ? 2.217 -1.948 18.249 1.00 17.98 750 MET A O 1
ATOM 683 N N . LEU A 1 110 ? 3.234 -1.797 16.237 1.00 14.80 751 LEU A N 1
ATOM 684 C CA . LEU A 1 110 ? 2.275 -0.854 15.682 1.00 16.51 751 LEU A CA 1
ATOM 685 C C . LEU A 1 110 ? 1.210 -1.604 14.901 1.00 17.09 751 LEU A C 1
ATOM 686 O O . LEU A 1 110 ? 1.474 -2.649 14.295 1.00 19.12 751 LEU A O 1
ATOM 691 N N . LEU A 1 111 ? 0.001 -1.048 14.910 1.00 16.45 752 LEU A N 1
ATOM 692 C CA . LEU A 1 111 ? -1.136 -1.650 14.224 1.00 13.51 752 LEU A CA 1
ATOM 693 C C . LEU A 1 111 ? -1.288 -1.069 12.826 1.00 13.22 752 LEU A C 1
ATOM 694 O O . LEU A 1 111 ? -1.259 0.153 12.650 1.00 14.51 752 LEU A O 1
ATOM 699 N N . ALA A 1 112 ? -1.497 -1.945 11.843 1.00 14.11 753 ALA A N 1
ATOM 700 C CA . ALA A 1 112 ? -1.658 -1.512 10.459 1.00 13.83 753 ALA A CA 1
ATOM 701 C C . ALA A 1 112 ? -2.587 -2.472 9.728 1.00 14.88 753 ALA A C 1
ATOM 702 O O . ALA A 1 112 ? -2.453 -3.693 9.865 1.00 18.02 753 ALA A O 1
ATOM 704 N N . ALA A 1 113 ? -3.528 -1.914 8.968 1.00 16.56 754 ALA A N 1
ATOM 705 C CA . ALA A 1 113 ? -4.355 -2.701 8.062 1.00 16.60 754 ALA A CA 1
ATOM 706 C C . ALA A 1 113 ? -3.579 -3.077 6.806 1.00 16.32 754 ALA A C 1
ATOM 707 O O . ALA A 1 113 ? -2.715 -2.334 6.337 1.00 17.71 754 ALA A O 1
ATOM 709 N N . ASP A 1 114 ? -3.925 -4.228 6.238 1.00 15.19 755 ASP A N 1
ATOM 710 C CA . ASP A 1 114 ? -3.211 -4.771 5.085 1.00 18.72 755 ASP A CA 1
ATOM 711 C C . ASP A 1 114 ? -4.203 -5.547 4.238 1.00 23.41 755 ASP A C 1
ATOM 712 O O . ASP A 1 114 ? -4.873 -6.450 4.749 1.00 23.80 755 ASP A O 1
ATOM 717 N N . ASP A 1 115 ? -4.316 -5.188 2.959 1.00 22.20 756 ASP A N 1
ATOM 718 C CA . ASP A 1 115 ? -5.174 -5.921 2.035 1.00 27.54 756 ASP A CA 1
ATOM 719 C C . ASP A 1 115 ? -4.388 -6.613 0.924 1.00 28.11 756 ASP A C 1
ATOM 720 O O . ASP A 1 115 ? -4.990 -7.055 -0.061 1.00 31.84 756 ASP A O 1
ATOM 725 N N . GLY A 1 116 ? -3.071 -6.732 1.055 1.00 27.06 757 GLY A N 1
ATOM 726 C CA . GLY A 1 116 ? -2.249 -7.291 0.012 1.00 27.40 757 GLY A CA 1
ATOM 727 C C . GLY A 1 116 ? -1.833 -6.310 -1.059 1.00 27.96 757 GLY A C 1
ATOM 728 O O . GLY A 1 116 ? -0.876 -6.583 -1.790 1.00 31.25 757 GLY A O 1
ATOM 729 N N . LYS A 1 117 ? -2.527 -5.181 -1.175 1.00 25.51 758 LYS A N 1
ATOM 730 C CA . LYS A 1 117 ? -2.169 -4.117 -2.100 1.00 26.28 758 LYS A CA 1
ATOM 731 C C . LYS A 1 117 ? -1.475 -2.971 -1.383 1.00 26.88 758 LYS A C 1
ATOM 732 O O . LYS A 1 117 ? -0.436 -2.486 -1.836 1.00 27.85 758 LYS A O 1
ATOM 738 N N . GLU A 1 118 ? -2.019 -2.544 -0.250 1.00 22.10 759 GLU A N 1
ATOM 739 C CA . GLU A 1 118 ? -1.397 -1.500 0.542 1.00 24.05 759 GLU A CA 1
ATOM 740 C C . GLU A 1 118 ? -1.385 -1.913 2.005 1.00 22.35 759 GLU A C 1
ATOM 741 O O . GLU A 1 118 ? -2.126 -2.802 2.436 1.00 19.55 759 GLU A O 1
ATOM 747 N N . VAL A 1 119 ? -0.515 -1.247 2.753 1.00 20.03 760 VAL A N 1
ATOM 748 C CA . VAL A 1 119 ? -0.467 -1.325 4.204 1.00 18.10 760 VAL A CA 1
ATOM 749 C C . VAL A 1 119 ? -0.751 0.070 4.741 1.00 20.26 760 VAL A C 1
ATOM 750 O O . VAL A 1 119 ? -0.127 1.047 4.310 1.00 20.13 760 VAL A O 1
ATOM 754 N N . ALA A 1 120 ? -1.708 0.168 5.659 1.00 16.19 761 ALA A N 1
ATOM 755 C CA . ALA A 1 120 ? -2.134 1.453 6.200 1.00 13.54 761 ALA A CA 1
ATOM 756 C C . ALA A 1 120 ? -2.029 1.400 7.716 1.00 14.33 761 ALA A C 1
ATOM 757 O O . ALA A 1 120 ? -2.853 0.753 8.366 1.00 13.76 761 ALA A O 1
ATOM 759 N N . LEU A 1 121 ? -1.030 2.082 8.277 1.00 14.19 762 LEU A N 1
ATOM 760 C CA . LEU A 1 121 ? -0.968 2.249 9.720 1.00 13.09 762 LEU A CA 1
ATOM 761 C C . LEU A 1 121 ? -2.246 2.898 10.242 1.00 14.86 762 LEU A C 1
ATOM 762 O O . LEU A 1 121 ? -2.843 3.768 9.599 1.00 17.13 762 LEU A O 1
ATOM 767 N N . LEU A 1 122 ? -2.665 2.466 11.426 1.00 14.19 763 LEU A N 1
ATOM 768 C CA . LEU A 1 122 ? -3.794 3.097 12.090 1.00 12.12 763 LEU A CA 1
ATOM 769 C C . LEU A 1 122 ? -3.368 4.392 12.773 1.00 15.33 763 LEU A C 1
ATOM 770 O O . LEU A 1 122 ? -2.218 4.550 13.196 1.00 17.32 763 LEU A O 1
ATOM 775 N N . MET A 1 123 ? -4.313 5.326 12.881 1.00 13.91 764 MET A N 1
ATOM 776 C CA . MET A 1 123 ? -4.046 6.624 13.484 1.00 14.06 764 MET A CA 1
ATOM 777 C C . MET A 1 123 ? -5.323 7.140 14.127 1.00 17.29 764 MET A C 1
ATOM 778 O O . MET A 1 123 ? -6.423 6.773 13.693 1.00 16.98 764 MET A O 1
ATOM 783 N N . PRO A 1 124 ? -5.224 7.989 15.145 1.00 15.31 765 PRO A N 1
ATOM 784 C CA . PRO A 1 124 ? -6.411 8.736 15.578 1.00 16.59 765 PRO A CA 1
ATOM 785 C C . PRO A 1 124 ? -6.800 9.728 14.493 1.00 15.94 765 PRO A C 1
ATOM 786 O O . PRO A 1 124 ? -5.963 10.142 13.680 1.00 15.55 765 PRO A O 1
ATOM 790 N N . ASP A 1 125 ? -8.089 10.085 14.451 1.00 15.50 766 ASP A N 1
ATOM 791 C CA . ASP A 1 125 ? -8.532 10.987 13.391 1.00 15.50 766 ASP A CA 1
ATOM 792 C C . ASP A 1 125 ? -8.271 12.449 13.717 1.00 20.74 766 ASP A C 1
ATOM 793 O O . ASP A 1 125 ? -8.643 13.326 12.927 1.00 25.99 766 ASP A O 1
ATOM 798 N N . LYS A 1 126 ? -7.652 12.724 14.856 1.00 20.35 767 LYS A N 1
ATOM 799 C CA . LYS A 1 126 ? -7.297 14.055 15.313 1.00 24.91 767 LYS A CA 1
ATOM 800 C C . LYS A 1 126 ? -5.995 13.928 16.075 1.00 23.43 767 LYS A C 1
ATOM 801 O O . LYS A 1 126 ? -5.718 12.867 16.649 1.00 19.49 767 LYS A O 1
ATOM 807 N N . PRO A 1 127 ? -5.175 14.978 16.093 1.00 24.62 768 PRO A N 1
ATOM 808 C CA . PRO A 1 127 ? -4.101 15.018 17.086 1.00 26.54 768 PRO A CA 1
ATOM 809 C C . PRO A 1 127 ? -4.744 14.934 18.457 1.00 30.84 768 PRO A C 1
ATOM 810 O O . PRO A 1 127 ? -5.691 15.666 18.770 1.00 33.16 768 PRO A O 1
ATOM 814 N N . ILE A 1 128 ? -4.294 13.962 19.238 1.00 24.98 769 ILE A N 1
ATOM 815 C CA . ILE A 1 128 ? -4.774 13.750 20.592 1.00 23.78 769 ILE A CA 1
ATOM 816 C C . ILE A 1 128 ? -3.536 13.499 21.437 1.00 23.81 769 ILE A C 1
ATOM 817 O O . ILE A 1 128 ? -2.472 13.147 20.920 1.00 26.38 769 ILE A O 1
ATOM 822 N N . SER A 1 129 ? -3.661 13.742 22.738 1.00 24.34 770 SER A N 1
ATOM 823 C CA . SER A 1 129 ? -2.497 13.661 23.613 1.00 21.33 770 SER A CA 1
ATOM 824 C C . SER A 1 129 ? -1.802 12.313 23.452 1.00 24.62 770 SER A C 1
ATOM 825 O O . SER A 1 129 ? -2.451 11.263 23.382 1.00 20.04 770 SER A O 1
ATOM 828 N N . LEU A 1 130 ? -0.476 12.355 23.333 1.00 20.68 771 LEU A N 1
ATOM 829 C CA . LEU A 1 130 ? 0.287 11.124 23.226 1.00 20.08 771 LEU A CA 1
ATOM 830 C C . LEU A 1 130 ? 0.086 10.285 24.476 1.00 19.91 771 LEU A C 1
ATOM 831 O O . LEU A 1 130 ? -0.033 10.809 25.587 1.00 22.94 771 LEU A O 1
ATOM 836 N N . GLY A 1 131 ? 0.021 8.975 24.288 1.00 19.47 772 GLY A N 1
ATOM 837 C CA . GLY A 1 131 ? -0.269 8.079 25.378 1.00 18.92 772 GLY A CA 1
ATOM 838 C C . GLY A 1 131 ? -1.745 7.861 25.658 1.00 20.24 772 GLY A C 1
ATOM 839 O O . GLY A 1 131 ? -2.066 7.103 26.580 1.00 19.09 772 GLY A O 1
ATOM 840 N N . SER A 1 132 ? -2.646 8.515 24.914 1.00 21.57 773 SER A N 1
ATOM 841 C CA . SER A 1 132 ? -4.078 8.298 25.109 1.00 18.28 773 SER A CA 1
ATOM 842 C C . SER A 1 132 ? -4.421 6.824 24.941 1.00 18.80 773 SER A C 1
ATOM 843 O O . SER A 1 132 ? -3.903 6.149 24.049 1.00 18.74 773 SER A O 1
ATOM 846 N N . LYS A 1 133 ? -5.303 6.321 25.802 1.00 20.00 774 LYS A N 1
ATOM 847 C CA . LYS A 1 133 ? -5.680 4.918 25.728 1.00 20.84 774 LYS A CA 1
ATOM 848 C C . LYS A 1 133 ? -6.741 4.725 24.650 1.00 18.83 774 LYS A C 1
ATOM 849 O O . LYS A 1 133 ? -7.615 5.571 24.465 1.00 21.98 774 LYS A O 1
ATOM 855 N N . VAL A 1 134 ? -6.623 3.632 23.906 1.00 16.56 775 VAL A N 1
ATOM 856 C CA . VAL A 1 134 ? -7.624 3.248 22.919 1.00 18.09 775 VAL A CA 1
ATOM 857 C C . VAL A 1 134 ? -8.596 2.288 23.581 1.00 20.78 775 VAL A C 1
ATOM 858 O O . VAL A 1 134 ? -8.187 1.345 24.268 1.00 24.24 775 VAL A O 1
ATOM 862 N N . ARG A 1 135 ? -9.881 2.543 23.408 1.00 20.15 776 ARG A N 1
ATOM 863 C CA . ARG A 1 135 ? -10.881 1.664 23.963 1.00 25.16 776 ARG A CA 1
ATOM 864 C C . ARG A 1 135 ? -12.014 1.534 22.962 1.00 25.14 776 ARG A C 1
ATOM 865 O O . ARG A 1 135 ? -11.935 2.124 21.880 1.00 20.16 776 ARG A O 1
ATOM 874 N N . ALA B 1 24 ? 0.370 -21.752 29.647 1.00 32.09 665 ALA B N 1
ATOM 875 C CA . ALA B 1 24 ? 1.731 -21.236 29.747 1.00 32.84 665 ALA B CA 1
ATOM 876 C C . ALA B 1 24 ? 1.951 -20.525 31.082 1.00 26.77 665 ALA B C 1
ATOM 877 O O . ALA B 1 24 ? 1.006 -20.176 31.776 1.00 24.73 665 ALA B O 1
ATOM 879 N N . GLU B 1 25 ? 3.225 -20.361 31.428 1.00 29.94 666 GLU B N 1
ATOM 880 C CA . GLU B 1 25 ? 3.681 -19.551 32.554 1.00 27.21 666 GLU B CA 1
ATOM 881 C C . GLU B 1 25 ? 2.916 -18.235 32.652 1.00 25.66 666 GLU B C 1
ATOM 882 O O . GLU B 1 25 ? 2.718 -17.550 31.647 1.00 24.26 666 GLU B O 1
ATOM 888 N N . GLU B 1 26 ? 2.482 -17.874 33.865 1.00 24.05 667 GLU B N 1
ATOM 889 C CA . GLU B 1 26 ? 1.754 -16.613 34.013 1.00 25.56 667 GLU B CA 1
ATOM 890 C C . GLU B 1 26 ? 2.630 -15.433 33.597 1.00 24.80 667 GLU B C 1
ATOM 891 O O . GLU B 1 26 ? 3.832 -15.394 33.880 1.00 25.63 667 GLU B O 1
ATOM 897 N N . GLU B 1 27 ? 2.019 -14.467 32.902 1.00 22.31 668 GLU B N 1
ATOM 898 C CA . GLU B 1 27 ? 2.729 -13.287 32.420 1.00 27.21 668 GLU B CA 1
ATOM 899 C C . GLU B 1 27 ? 2.219 -11.989 33.031 1.00 27.01 668 GLU B C 1
ATOM 900 O O . GLU B 1 27 ? 2.747 -10.918 32.700 1.00 25.92 668 GLU B O 1
ATOM 906 N N . TYR B 1 28 ? 1.205 -12.053 33.894 1.00 24.43 669 TYR B N 1
ATOM 907 C CA . TYR B 1 28 ? 0.730 -10.902 34.667 1.00 23.94 669 TYR B CA 1
ATOM 908 C C . TYR B 1 28 ? 0.239 -9.842 33.683 1.00 23.79 669 TYR B C 1
ATOM 909 O O . TYR B 1 28 ? -0.597 -10.163 32.824 1.00 24.77 669 TYR B O 1
ATOM 918 N N . GLY B 1 29 ? 0.700 -8.601 33.763 1.00 24.65 670 GLY B N 1
ATOM 919 C CA . GLY B 1 29 ? 0.117 -7.574 32.925 1.00 28.12 670 GLY B CA 1
ATOM 920 C C . GLY B 1 29 ? 0.541 -7.544 31.471 1.00 29.50 670 GLY B C 1
ATOM 921 O O . GLY B 1 29 ? 0.065 -6.675 30.734 1.00 30.76 670 GLY B O 1
ATOM 922 N N . LEU B 1 30 ? 1.396 -8.463 31.02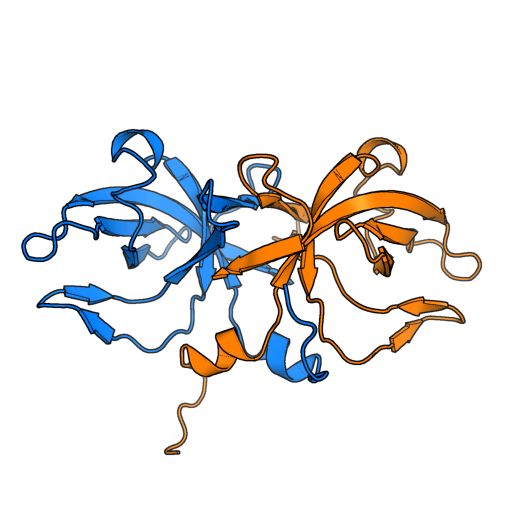1 1.00 17.70 671 LEU B N 1
ATOM 923 C CA . LEU B 1 30 ? 1.949 -8.425 29.673 1.00 17.74 671 LEU B CA 1
ATOM 924 C C . LEU B 1 30 ? 1.271 -9.452 28.780 1.00 19.28 671 LEU B C 1
ATOM 925 O O . LEU B 1 30 ? 0.809 -10.496 29.244 1.00 23.66 671 LEU B O 1
ATOM 930 N N . VAL B 1 31 ? 1.245 -9.164 27.480 1.00 17.87 672 VAL B N 1
ATOM 931 C CA . VAL B 1 31 ? 0.566 -10.028 26.528 1.00 21.07 672 VAL B CA 1
ATOM 932 C C . VAL B 1 31 ? 1.545 -10.467 25.449 1.00 21.00 672 VAL B C 1
ATOM 933 O O . VAL B 1 31 ? 2.587 -9.852 25.220 1.00 20.87 672 VAL B O 1
ATOM 937 N N . SER B 1 32 ? 1.186 -11.546 24.773 1.00 22.22 673 SER B N 1
ATOM 938 C CA . SER B 1 32 ? 1.920 -12.011 23.610 1.00 26.46 673 SER B CA 1
ATOM 939 C C . SER B 1 32 ? 1.162 -11.658 22.339 1.00 24.30 673 SER B C 1
ATOM 940 O O . SER B 1 32 ? 0.015 -11.197 22.371 1.00 22.83 673 SER B O 1
ATOM 943 N N . TYR B 1 33 ? 1.817 -11.904 21.202 1.00 22.81 674 TYR B N 1
ATOM 944 C CA . TYR B 1 33 ? 1.168 -11.674 19.918 1.00 23.53 674 TYR B CA 1
ATOM 945 C C . TYR B 1 33 ? -0.125 -12.473 19.796 1.00 21.72 674 TYR B C 1
ATOM 946 O O . TYR B 1 33 ? -1.096 -11.994 19.198 1.00 22.67 674 TYR B O 1
ATOM 955 N N . LEU B 1 34 ? -0.165 -13.677 20.36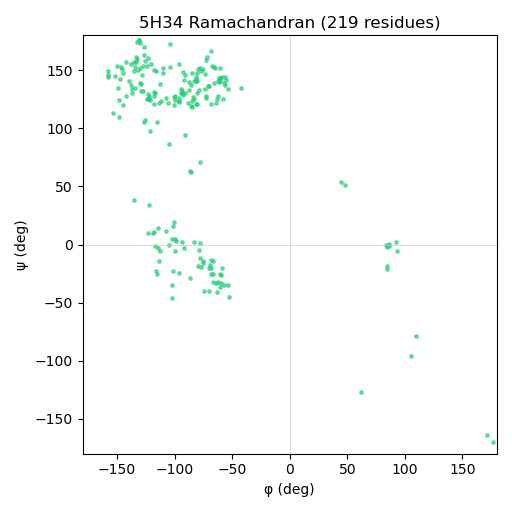9 1.00 18.44 675 LEU B N 1
ATOM 956 C CA . LEU B 1 34 ? -1.370 -14.495 20.287 1.00 22.72 675 LEU B CA 1
ATOM 957 C C . LEU B 1 34 ? -2.560 -13.821 20.960 1.00 22.58 675 LEU B C 1
ATOM 958 O O . LEU B 1 34 ? -3.698 -14.002 20.520 1.00 19.50 675 LEU B O 1
ATOM 963 N N . ASP B 1 35 ? -2.330 -13.039 22.019 1.00 21.40 676 ASP B N 1
ATOM 964 C CA . ASP B 1 35 ? -3.448 -12.338 22.650 1.00 21.16 676 ASP B CA 1
ATOM 965 C C . ASP B 1 35 ? -4.030 -11.277 21.730 1.00 21.14 676 ASP B C 1
ATOM 966 O O . ASP B 1 35 ? -5.234 -10.996 21.784 1.00 22.17 676 ASP B O 1
ATOM 971 N N . PHE B 1 36 ? -3.188 -10.670 20.896 1.00 16.79 677 PHE B N 1
ATOM 972 C CA . PHE B 1 36 ? -3.674 -9.756 19.874 1.00 17.19 677 PHE B CA 1
ATOM 973 C C . PHE B 1 36 ? -4.338 -10.514 18.728 1.00 17.63 677 PHE B C 1
ATOM 974 O O . PHE B 1 36 ? -5.392 -10.096 18.227 1.00 16.37 677 PHE B O 1
ATOM 982 N N . ALA B 1 37 ? -3.759 -11.652 18.328 1.00 17.84 678 ALA B N 1
ATOM 983 C CA . ALA B 1 37 ? -4.242 -12.363 17.147 1.00 16.67 678 ALA B CA 1
ATOM 984 C C . ALA B 1 37 ? -5.625 -12.978 17.352 1.00 18.22 678 ALA B C 1
ATOM 985 O O . ALA B 1 37 ? -6.298 -13.275 16.356 1.00 19.54 678 ALA B O 1
ATOM 987 N N . LYS B 1 38 ? -6.043 -13.176 18.617 1.00 17.12 679 LYS B N 1
ATOM 988 C CA . LYS B 1 38 ? -7.393 -13.639 18.947 1.00 18.83 679 LYS B CA 1
ATOM 989 C C . LYS B 1 38 ? -8.461 -12.671 18.453 1.00 20.97 679 LYS B C 1
ATOM 990 O O . LYS B 1 38 ? -9.626 -13.055 18.297 1.00 16.80 679 LYS B O 1
ATOM 996 N N . LEU B 1 39 ? -8.105 -11.402 18.302 1.00 16.58 680 LEU B N 1
ATOM 997 C CA . LEU B 1 39 ? -9.047 -10.346 17.970 1.00 17.66 680 LEU B CA 1
ATOM 998 C C . LEU B 1 39 ? -9.036 -10.100 16.472 1.00 19.54 680 LEU B C 1
ATOM 999 O O . LEU B 1 39 ? -7.975 -9.854 15.883 1.00 18.50 680 LEU B O 1
ATOM 1004 N N . ASP B 1 40 ? -10.211 -10.162 15.860 1.00 17.40 681 ASP B N 1
ATOM 1005 C CA . ASP B 1 40 ? -10.360 -9.889 14.433 1.00 15.61 681 ASP B CA 1
ATOM 1006 C C . ASP B 1 40 ? -10.655 -8.403 14.261 1.00 18.38 681 ASP B C 1
ATOM 1007 O O . ASP B 1 40 ? -11.808 -7.977 14.333 1.00 18.35 681 ASP B O 1
ATOM 1012 N N . MET B 1 41 ? -9.615 -7.606 14.022 1.00 17.63 682 MET B N 1
ATOM 1013 C CA . MET B 1 41 ? -9.757 -6.168 13.844 1.00 12.58 682 MET B CA 1
ATOM 1014 C C . MET B 1 41 ? -9.741 -5.854 12.355 1.00 15.78 682 MET B C 1
ATOM 1015 O O . MET B 1 41 ? -8.827 -6.272 11.636 1.00 15.70 682 MET B O 1
ATOM 1020 N N . ARG B 1 42 ? -10.751 -5.122 11.897 1.00 14.55 683 ARG B N 1
ATOM 1021 C CA . ARG B 1 42 ? -10.941 -4.856 10.482 1.00 13.38 683 ARG B CA 1
ATOM 1022 C C . ARG B 1 42 ? -11.154 -3.372 10.241 1.00 15.60 683 ARG B C 1
ATOM 1023 O O . ARG B 1 42 ? -11.699 -2.663 11.090 1.00 17.50 683 ARG B O 1
ATOM 1031 N N . VAL B 1 43 ? -10.775 -2.920 9.045 1.00 14.09 684 VAL B N 1
ATOM 1032 C CA . VAL B 1 43 ? -11.216 -1.620 8.558 1.00 13.03 684 VAL B CA 1
ATOM 1033 C C . VAL B 1 43 ? -12.625 -1.766 8.006 1.00 14.66 684 VAL B C 1
ATOM 1034 O O . VAL B 1 43 ? -12.905 -2.670 7.201 1.00 14.40 684 VAL B O 1
ATOM 1038 N N . GLY B 1 44 ? -13.511 -0.873 8.441 1.00 13.75 685 GLY B N 1
ATOM 1039 C CA . GLY B 1 44 ? -14.840 -0.755 7.877 1.00 15.62 685 GLY B CA 1
ATOM 1040 C C . GLY B 1 44 ? -15.145 0.694 7.548 1.00 14.49 685 GLY B C 1
ATOM 1041 O O . GLY B 1 44 ? -14.341 1.588 7.807 1.00 15.72 685 GLY B O 1
ATOM 1042 N N . LYS B 1 45 ? -16.316 0.901 6.939 1.00 13.37 686 LYS B N 1
ATOM 1043 C CA . LYS B 1 45 ? -16.777 2.241 6.597 1.00 13.58 686 LYS B CA 1
ATOM 1044 C C . LYS B 1 45 ? -18.175 2.424 7.163 1.00 15.15 686 LYS B C 1
ATOM 1045 O O . LYS B 1 45 ? -19.024 1.541 7.007 1.00 14.52 686 LYS B O 1
ATOM 1051 N N . ILE B 1 46 ? -18.416 3.547 7.840 1.00 13.57 687 ILE B N 1
ATOM 1052 C CA . ILE B 1 46 ? -19.768 3.801 8.338 1.00 11.12 687 ILE B CA 1
ATOM 1053 C C . ILE B 1 46 ? -20.673 4.162 7.170 1.00 15.88 687 ILE B C 1
ATOM 1054 O O . ILE B 1 46 ? -20.378 5.084 6.398 1.00 15.17 687 ILE B O 1
ATOM 1059 N N . ILE B 1 47 ? -21.790 3.445 7.042 1.00 14.92 688 ILE B N 1
ATOM 1060 C CA . ILE B 1 47 ? -22.735 3.699 5.958 1.00 16.68 688 ILE B CA 1
ATOM 1061 C C . ILE B 1 47 ? -24.071 4.234 6.448 1.00 21.72 688 ILE B C 1
ATOM 1062 O O . ILE B 1 47 ? -24.853 4.743 5.624 1.00 19.91 688 ILE B O 1
ATOM 1067 N N . ASP B 1 48 ? -24.362 4.153 7.747 1.00 16.99 689 ASP B N 1
ATOM 1068 C CA . ASP B 1 48 ? -25.593 4.718 8.290 1.00 17.91 689 ASP B CA 1
ATOM 1069 C C . ASP B 1 48 ? -25.407 4.978 9.778 1.00 17.62 689 ASP B C 1
ATOM 1070 O O . ASP B 1 48 ? -24.719 4.215 10.465 1.00 17.43 689 ASP B O 1
ATO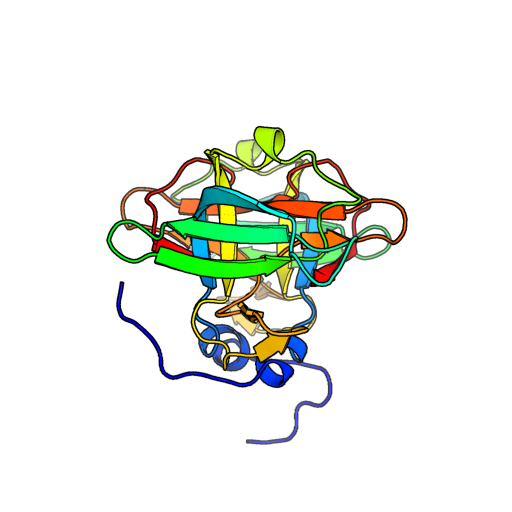M 1075 N N . VAL B 1 49 ? -26.004 6.067 10.265 1.00 16.10 690 VAL B N 1
ATOM 1076 C CA . VAL B 1 49 ? -26.008 6.402 11.688 1.00 15.79 690 VAL B CA 1
ATOM 1077 C C . VAL B 1 49 ? -27.403 6.861 12.060 1.00 16.37 690 VAL B C 1
ATOM 1078 O O . VAL B 1 49 ? -27.968 7.732 11.390 1.00 18.33 690 VAL B O 1
ATOM 1082 N N . GLN B 1 50 ? -27.949 6.300 13.138 1.00 14.21 691 GLN B N 1
ATOM 1083 C CA . GLN B 1 50 ? -29.263 6.681 13.630 1.00 17.02 691 GLN B CA 1
ATOM 1084 C C . GLN B 1 50 ? -29.184 6.909 15.131 1.00 19.49 691 GLN B C 1
ATOM 1085 O O . GLN B 1 50 ? -28.257 6.443 15.801 1.00 18.91 691 GLN B O 1
ATOM 1091 N N . ASP B 1 51 ? -30.157 7.655 15.650 1.00 18.59 692 ASP B N 1
ATOM 1092 C CA . ASP B 1 51 ? -30.301 7.789 17.095 1.00 22.19 692 ASP B CA 1
ATOM 1093 C C . ASP B 1 51 ? -30.799 6.481 17.691 1.00 19.59 692 ASP B C 1
ATOM 1094 O O . ASP B 1 51 ? -31.704 5.841 17.153 1.00 20.22 692 ASP B O 1
ATOM 1099 N N . HIS B 1 52 ? -30.205 6.082 18.800 1.00 18.21 693 HIS B N 1
ATOM 1100 C CA . HIS B 1 52 ? -30.707 4.940 19.548 1.00 14.29 693 HIS B CA 1
ATOM 1101 C C . HIS B 1 52 ? -32.059 5.306 20.153 1.00 17.83 693 HIS B C 1
ATOM 1102 O O . HIS B 1 52 ? -32.140 6.281 20.909 1.00 19.00 693 HIS B O 1
ATOM 1109 N N . PRO B 1 53 ? -33.141 4.590 19.836 1.00 17.01 694 PRO B N 1
ATOM 1110 C CA . PRO B 1 53 ? -34.471 5.047 20.272 1.00 21.12 694 PRO B CA 1
ATOM 1111 C C . PRO B 1 53 ? -34.696 4.962 21.771 1.00 23.11 694 PRO B C 1
ATOM 1112 O O . PRO B 1 53 ? -35.669 5.547 22.254 1.00 25.81 694 PRO B O 1
ATOM 1116 N N . ASN B 1 54 ? -33.849 4.258 22.524 1.00 20.58 695 ASN B N 1
ATOM 1117 C CA . ASN B 1 54 ? -34.037 4.126 23.964 1.00 20.54 695 ASN B CA 1
ATOM 1118 C C . ASN B 1 54 ? -32.880 4.701 24.771 1.00 26.04 695 ASN B C 1
ATOM 1119 O O . ASN B 1 54 ? -32.835 4.491 25.991 1.00 25.26 695 ASN B O 1
ATOM 1124 N N . ALA B 1 55 ? -31.953 5.427 24.140 1.00 20.81 696 ALA B N 1
ATOM 1125 C CA . ALA B 1 55 ? -30.763 5.916 24.834 1.00 24.82 696 ALA B CA 1
ATOM 1126 C C . ALA B 1 55 ? -30.269 7.182 24.145 1.00 30.40 696 ALA B C 1
ATOM 1127 O O . ALA B 1 55 ? -29.757 7.118 23.026 1.00 24.37 696 ALA B O 1
ATOM 1129 N N . ASP B 1 56 ? -30.360 8.317 24.839 1.00 34.36 697 ASP B N 1
ATOM 1130 C CA . ASP B 1 56 ? -30.160 9.622 24.217 1.00 35.10 697 ASP B CA 1
ATOM 1131 C C . ASP B 1 56 ? -28.700 9.958 23.918 1.00 30.83 697 ASP B C 1
ATOM 1132 O O . ASP B 1 56 ? -28.448 10.902 23.166 1.00 33.26 697 ASP B O 1
ATOM 1137 N N . LYS B 1 57 ? -27.733 9.230 24.467 1.00 25.97 698 LYS B N 1
ATOM 1138 C CA . LYS B 1 57 ? -26.328 9.491 24.180 1.00 28.01 698 LYS B CA 1
ATOM 1139 C C . LYS B 1 57 ? -25.732 8.504 23.188 1.00 23.78 698 LYS B C 1
ATOM 1140 O O . LYS B 1 57 ? -24.527 8.562 22.922 1.00 29.85 698 LYS B O 1
ATOM 1146 N N . LEU B 1 58 ? -26.539 7.607 22.626 1.00 21.04 699 LEU B N 1
ATOM 1147 C CA . LEU B 1 58 ? -26.016 6.521 21.818 1.00 19.89 699 LEU B CA 1
ATOM 1148 C C . LEU B 1 58 ? -26.527 6.614 20.389 1.00 18.48 699 LEU B C 1
ATOM 1149 O O . LEU B 1 58 ? -27.636 7.106 20.128 1.00 18.43 699 LEU B O 1
ATOM 1154 N N . TYR B 1 59 ? -25.694 6.123 19.481 1.00 17.92 700 TYR B N 1
ATOM 1155 C CA . TYR B 1 59 ? -25.987 5.964 18.067 1.00 17.06 700 TYR B CA 1
ATOM 1156 C C . TYR B 1 59 ? -26.105 4.483 17.739 1.00 19.98 700 TYR B C 1
ATOM 1157 O O . TYR B 1 59 ? -25.407 3.646 18.324 1.00 17.93 700 TYR B O 1
ATOM 1166 N N . ILE B 1 60 ? -26.960 4.171 16.772 1.00 14.76 701 ILE B N 1
ATOM 1167 C CA . ILE B 1 60 ? -26.915 2.898 16.068 1.00 15.67 701 ILE B CA 1
ATOM 1168 C C . ILE B 1 60 ? -26.126 3.133 14.786 1.00 15.70 701 ILE B C 1
ATOM 1169 O O . ILE B 1 60 ? -26.475 4.002 13.979 1.00 17.71 701 ILE B O 1
ATOM 1174 N N . ILE B 1 61 ? -25.054 2.372 14.597 1.00 15.19 702 ILE B N 1
ATOM 1175 C CA . ILE B 1 61 ? -24.110 2.609 13.515 1.00 15.70 702 ILE B CA 1
ATOM 1176 C C . ILE B 1 61 ? -24.025 1.351 12.665 1.00 16.68 702 ILE B C 1
ATOM 1177 O O . ILE B 1 61 ? -23.767 0.260 13.187 1.00 18.09 702 ILE B O 1
ATOM 1182 N N . LYS B 1 62 ? -24.244 1.501 11.360 1.00 13.14 703 LYS B N 1
ATOM 1183 C CA . LYS B 1 62 ? -24.098 0.402 10.417 1.00 16.00 703 LYS B CA 1
ATOM 1184 C C . LYS B 1 62 ? -22.745 0.556 9.742 1.00 14.70 703 LYS B C 1
ATOM 1185 O O . LYS B 1 62 ? -22.456 1.616 9.181 1.00 17.03 703 LYS B O 1
ATOM 1191 N N . VAL B 1 63 ? -21.919 -0.489 9.815 1.00 14.37 704 VAL B N 1
ATOM 1192 C CA . VAL B 1 63 ? -20.562 -0.481 9.272 1.00 14.47 704 VAL B CA 1
ATOM 1193 C C . VAL B 1 63 ? -20.473 -1.535 8.176 1.00 14.88 704 VAL B C 1
ATOM 1194 O O . VAL B 1 63 ? -20.877 -2.685 8.381 1.00 19.54 704 VAL B O 1
ATOM 1198 N N . SER B 1 64 ? -19.941 -1.150 7.016 1.00 12.69 705 SER B N 1
ATOM 1199 C CA . SER B 1 64 ? -19.742 -2.066 5.898 1.00 14.97 705 SER B CA 1
ATOM 1200 C C . SER B 1 64 ? -18.322 -2.618 5.927 1.00 15.57 705 SER B C 1
ATOM 1201 O O . SER B 1 64 ? -17.362 -1.854 6.054 1.00 13.96 705 SER B O 1
ATOM 1204 N N . LEU B 1 65 ? -18.197 -3.941 5.818 1.00 13.06 706 LEU B N 1
ATOM 1205 C CA . LEU B 1 65 ? -16.927 -4.612 5.587 1.00 15.41 706 LEU B CA 1
ATOM 1206 C C . LEU B 1 65 ? -16.766 -5.030 4.130 1.00 19.82 706 LEU B C 1
ATOM 1207 O O . LEU B 1 65 ? -15.910 -5.863 3.812 1.00 18.34 706 LEU B O 1
ATOM 1212 N N . GLY B 1 66 ? -17.575 -4.468 3.239 1.00 18.74 707 GLY B N 1
ATOM 1213 C CA . GLY B 1 66 ? -17.495 -4.837 1.841 1.00 23.17 707 GLY B CA 1
ATOM 1214 C C . GLY B 1 66 ? -18.706 -5.644 1.425 1.00 29.39 707 GLY B C 1
ATOM 1215 O O . GLY B 1 66 ? -19.639 -5.107 0.819 1.00 32.08 707 GLY B O 1
ATOM 1216 N N . ASN B 1 67 ? -18.718 -6.934 1.761 1.00 26.94 708 ASN B N 1
ATOM 1217 C CA . ASN B 1 67 ? -19.865 -7.781 1.455 1.00 29.09 708 ASN B CA 1
ATOM 1218 C C . ASN B 1 67 ? -20.542 -8.343 2.694 1.00 33.41 708 ASN B C 1
ATOM 1219 O O . 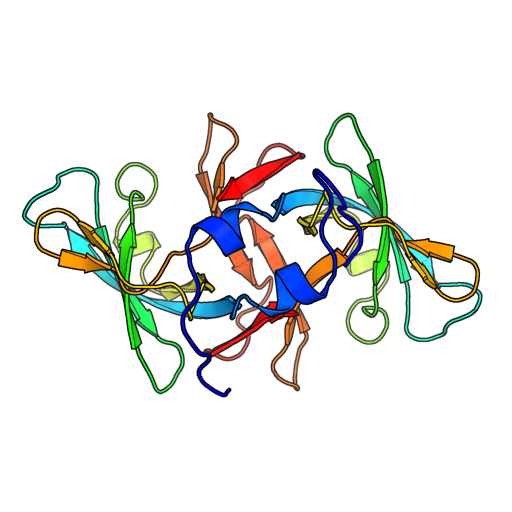ASN B 1 67 ? -21.389 -9.241 2.571 1.00 35.25 708 ASN B O 1
ATOM 1224 N N . LYS B 1 68 ? -20.184 -7.856 3.877 1.00 23.56 709 LYS B N 1
ATOM 1225 C CA . LYS B 1 68 ? -21.034 -8.008 5.047 1.00 25.95 709 LYS B CA 1
ATOM 1226 C C . LYS B 1 68 ? -21.105 -6.664 5.750 1.00 24.72 709 LYS B C 1
ATOM 1227 O O . LYS B 1 68 ? -20.250 -5.795 5.565 1.00 22.01 709 LYS B O 1
ATOM 1233 N N . GLN B 1 69 ? -22.165 -6.490 6.524 1.00 22.18 710 GLN B N 1
ATOM 1234 C CA . GLN B 1 69 ? -22.347 -5.309 7.343 1.00 21.98 710 GLN B CA 1
ATOM 1235 C C . GLN B 1 69 ? -22.548 -5.747 8.783 1.00 25.31 710 GLN B C 1
ATOM 1236 O O . GLN B 1 69 ? -22.991 -6.867 9.047 1.00 26.78 710 GLN B O 1
ATOM 1242 N N . LYS B 1 70 ? -22.196 -4.863 9.712 1.00 17.03 711 LYS B N 1
ATOM 1243 C CA . LYS B 1 70 ? -22.407 -5.095 11.133 1.00 18.95 711 LYS B CA 1
ATOM 1244 C C . LYS B 1 70 ? -23.124 -3.899 11.730 1.00 18.35 711 LYS B C 1
ATOM 1245 O O . LYS B 1 70 ? -22.905 -2.761 11.310 1.00 17.82 711 LYS B O 1
ATOM 1251 N N . THR B 1 71 ? -23.976 -4.172 12.715 1.00 18.08 712 THR B N 1
ATOM 1252 C CA . THR B 1 71 ? -24.743 -3.154 13.416 1.00 16.93 712 THR B CA 1
ATOM 1253 C C . THR B 1 71 ? -24.145 -2.961 14.801 1.00 14.12 712 THR B C 1
ATOM 1254 O O . THR B 1 71 ? -24.077 -3.916 15.576 1.00 17.46 712 THR B O 1
ATOM 1258 N N . LEU B 1 72 ? -23.720 -1.735 15.107 1.00 15.61 713 LEU B N 1
ATOM 1259 C CA . LEU B 1 72 ? -23.056 -1.415 16.362 1.00 14.71 713 LEU B CA 1
ATOM 1260 C C . LEU B 1 72 ? -23.834 -0.350 17.124 1.00 18.90 713 LEU B C 1
ATOM 1261 O O . LEU B 1 72 ? -24.586 0.436 16.539 1.00 19.71 713 LEU B O 1
ATOM 1266 N N . VAL B 1 73 ? -23.658 -0.332 18.442 1.00 16.90 714 VAL B N 1
ATOM 1267 C CA . VAL B 1 73 ? -24.155 0.750 19.291 1.00 15.29 714 VAL B CA 1
ATOM 1268 C C . VAL B 1 73 ? -22.940 1.494 19.825 1.00 22.98 714 VAL B C 1
ATOM 1269 O O . VAL B 1 73 ? -22.061 0.884 20.442 1.00 23.92 714 VAL B O 1
ATOM 1273 N N . GLY B 1 74 ? -22.880 2.800 19.579 1.00 19.89 715 GLY B N 1
ATOM 1274 C CA . GLY B 1 74 ? -21.707 3.558 19.972 1.00 25.48 715 GLY B CA 1
ATOM 1275 C C . GLY B 1 74 ? -22.033 4.803 20.765 1.00 25.77 715 GLY B C 1
ATOM 1276 O O . GLY B 1 74 ? -22.989 5.511 20.442 1.00 22.00 715 GLY B O 1
ATOM 1277 N N . GLY B 1 75 ? -21.258 5.082 21.811 1.00 21.51 716 GLY B N 1
ATOM 1278 C CA . GLY B 1 75 ? -21.451 6.304 22.561 1.00 22.85 716 GLY B CA 1
ATOM 1279 C C . GLY B 1 75 ? -20.678 7.461 21.964 1.00 28.05 716 GLY B C 1
ATOM 1280 O O . GLY B 1 75 ? -19.771 8.005 22.599 1.00 25.26 716 GLY B O 1
ATOM 1281 N N . LEU B 1 76 ? -21.021 7.836 20.731 1.00 24.10 717 LEU B N 1
ATOM 1282 C CA . LEU B 1 76 ? -20.298 8.860 19.989 1.00 22.42 717 LEU B CA 1
ATOM 1283 C C . LEU B 1 76 ? -21.120 10.117 19.765 1.00 23.13 717 LEU B C 1
ATOM 1284 O O . LEU B 1 76 ? -20.583 11.105 19.247 1.00 23.96 717 LEU B O 1
ATOM 1289 N N . LYS B 1 77 ? -22.397 10.099 20.156 1.00 23.57 718 LYS B N 1
ATOM 1290 C CA . LYS B 1 77 ? -23.315 11.193 19.868 1.00 25.50 718 LYS B CA 1
ATOM 1291 C C . LYS B 1 77 ? -22.837 12.501 20.466 1.00 26.03 718 LYS B C 1
ATOM 1292 O O . LYS B 1 77 ? -23.053 13.567 19.882 1.00 27.75 718 LYS B O 1
ATOM 1298 N N . GLN B 1 78 ? -22.173 12.444 21.614 1.00 27.93 719 GLN B N 1
ATOM 1299 C CA . GLN B 1 78 ? -21.677 13.657 22.238 1.00 29.78 719 GLN B CA 1
ATOM 1300 C C . GLN B 1 78 ? -20.410 14.190 21.584 1.00 31.17 719 GLN B C 1
ATOM 1301 O O . GLN B 1 78 ? -20.026 15.327 21.872 1.00 31.10 719 GLN B O 1
ATOM 1307 N N . TYR B 1 79 ? -19.765 13.413 20.698 1.00 26.81 720 TYR B N 1
ATOM 1308 C CA . TYR B 1 79 ? -18.494 13.796 20.096 1.00 24.26 720 TYR B CA 1
ATOM 1309 C C . TYR B 1 79 ? -18.540 13.987 18.586 1.00 24.02 720 TYR B C 1
ATOM 1310 O O . TYR B 1 79 ? -17.687 14.697 18.051 1.00 23.66 720 TYR B O 1
ATOM 1319 N N . TYR B 1 80 ? -19.496 13.382 17.884 1.00 21.11 721 TYR B N 1
ATOM 1320 C CA . TYR B 1 80 ? -19.527 13.431 16.427 1.00 20.12 721 TYR B CA 1
ATOM 1321 C C . TYR B 1 80 ? -20.952 13.646 15.948 1.00 17.97 721 TYR B C 1
ATOM 1322 O O . TYR B 1 80 ? -21.883 13.000 16.442 1.00 19.40 721 TYR B O 1
ATOM 1331 N N . LYS B 1 81 ? -21.108 14.517 14.956 1.00 18.21 722 LYS B N 1
ATOM 1332 C CA . LYS B 1 81 ? -22.387 14.642 14.271 1.00 18.16 722 LYS B CA 1
ATOM 1333 C C . LYS B 1 81 ? -22.602 13.440 13.356 1.00 18.80 722 LYS B C 1
ATOM 1334 O O . LYS B 1 81 ? -21.656 12.898 12.782 1.00 16.91 722 LYS B O 1
ATOM 1340 N N . LYS B 1 82 ? -23.869 13.031 13.206 1.00 15.12 723 LYS B N 1
ATOM 1341 C CA . LYS B 1 82 ? -24.175 11.878 12.364 1.00 14.83 723 LYS B CA 1
ATOM 1342 C C . LYS B 1 82 ? -23.581 12.021 10.967 1.00 18.04 723 LYS B C 1
ATOM 1343 O O . LYS B 1 82 ? -22.998 11.074 10.428 1.00 18.69 723 LYS B O 1
ATOM 1349 N N . GLU B 1 83 ? -23.731 13.199 10.357 1.00 19.87 724 GLU B N 1
ATOM 1350 C CA . GLU B 1 83 ? -23.265 13.380 8.985 1.00 24.94 724 GLU B CA 1
ATOM 1351 C C . GLU B 1 83 ? -21.744 13.378 8.872 1.00 23.37 724 GLU B C 1
ATOM 1352 O O . GLU B 1 83 ? -21.214 13.139 7.778 1.00 26.54 724 GLU B O 1
ATOM 1358 N N . GLU B 1 84 ? -21.028 13.634 9.966 1.00 21.80 725 GLU B N 1
ATOM 1359 C CA . GLU B 1 84 ? -19.575 13.515 9.960 1.00 23.55 725 GLU B CA 1
ATOM 1360 C C . GLU B 1 84 ? -19.100 12.079 10.090 1.00 24.15 725 GLU B C 1
ATOM 1361 O O . GLU B 1 84 ? -17.946 11.793 9.764 1.00 21.83 725 GLU B O 1
ATOM 1367 N N . LEU B 1 85 ? -19.953 11.180 10.566 1.00 19.70 726 LEU B N 1
ATOM 1368 C CA . LEU B 1 85 ? -19.598 9.773 10.651 1.00 17.60 726 LEU B CA 1
ATOM 1369 C C . LEU B 1 85 ? -19.882 9.027 9.355 1.00 20.23 726 LEU B C 1
ATOM 1370 O O . LEU B 1 85 ? -19.199 8.044 9.051 1.00 18.74 726 LEU B O 1
ATOM 1375 N N . ILE B 1 86 ? -20.872 9.471 8.577 1.00 20.70 727 ILE B N 1
ATOM 1376 C CA . ILE B 1 86 ? -21.182 8.784 7.332 1.00 18.60 727 ILE B CA 1
ATOM 1377 C C . ILE B 1 86 ? -19.987 8.859 6.396 1.00 20.31 727 ILE B C 1
ATOM 1378 O O . ILE B 1 86 ? -19.444 9.942 6.145 1.00 22.62 727 ILE B O 1
ATOM 1383 N N . GLY B 1 87 ? -19.564 7.701 5.882 1.00 18.17 728 GLY B N 1
ATOM 1384 C CA . GLY B 1 87 ? -18.420 7.618 4.998 1.00 22.27 728 GLY B CA 1
ATOM 1385 C C . GLY B 1 87 ? -17.075 7.535 5.684 1.00 20.10 728 GLY B C 1
ATOM 1386 O O . GLY B 1 87 ? -16.057 7.416 4.996 1.00 19.14 728 GLY B O 1
ATOM 1387 N N . LYS B 1 88 ? -17.038 7.587 7.012 1.00 14.87 729 LYS B N 1
ATOM 1388 C CA . LYS B 1 88 ? -15.777 7.545 7.741 1.00 17.42 729 LYS B CA 1
ATOM 1389 C C . LYS B 1 88 ? -15.201 6.133 7.715 1.00 16.18 729 LYS B C 1
ATOM 1390 O O . LYS B 1 88 ? -15.920 5.155 7.941 1.00 14.91 729 LYS B O 1
ATOM 1396 N N . TYR B 1 89 ?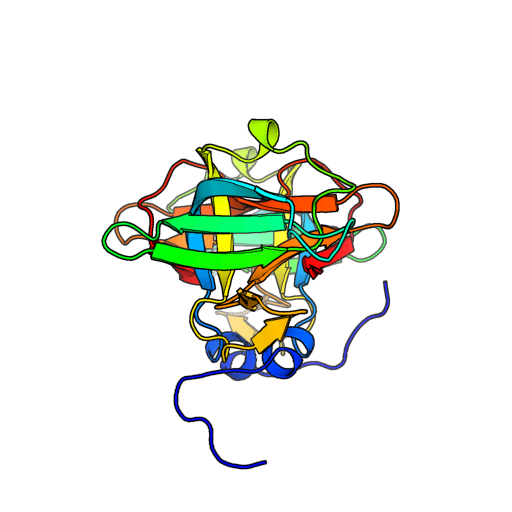 -13.903 6.017 7.427 1.00 14.91 730 TYR B N 1
ATOM 1397 C CA . TYR B 1 89 ? -13.242 4.724 7.533 1.00 14.77 730 TYR B CA 1
ATOM 1398 C C . TYR B 1 89 ? -12.837 4.505 8.985 1.00 17.28 730 TYR B C 1
ATOM 1399 O O . TYR B 1 89 ? -12.147 5.346 9.572 1.00 19.22 730 TYR B O 1
ATOM 1408 N N . VAL B 1 90 ? -13.266 3.380 9.566 1.00 13.93 731 VAL B N 1
ATOM 1409 C CA . VAL B 1 90 ? -13.129 3.139 10.999 1.00 13.00 731 VAL B CA 1
ATOM 1410 C C . VAL B 1 90 ? -12.500 1.770 11.229 1.00 13.58 731 VAL B C 1
ATOM 1411 O O . VAL B 1 90 ? -12.295 0.987 10.306 1.00 14.19 731 VAL B O 1
ATOM 1415 N N . VAL B 1 91 ? -12.187 1.489 12.488 1.00 12.66 732 VAL B N 1
ATOM 1416 C CA . VAL B 1 91 ? -11.568 0.232 12.873 1.00 11.23 732 VAL B CA 1
ATOM 1417 C C . VAL B 1 91 ? -12.523 -0.493 13.810 1.00 14.19 732 VAL B C 1
ATOM 1418 O O . VAL B 1 91 ? -12.865 0.025 14.879 1.00 15.01 732 VAL B O 1
ATOM 1422 N N . LEU B 1 92 ? -12.935 -1.693 13.418 1.00 14.65 733 LEU B N 1
ATOM 1423 C CA . LEU B 1 92 ? -13.948 -2.466 14.126 1.00 17.39 733 LEU B CA 1
ATOM 1424 C C . LEU B 1 92 ? -13.323 -3.712 14.744 1.00 18.04 733 LEU B C 1
ATOM 1425 O O . LEU B 1 92 ? -12.497 -4.377 14.110 1.00 18.69 733 LEU B O 1
ATOM 1430 N N . ILE B 1 93 ? -13.705 -4.038 15.977 1.00 14.02 734 ILE B N 1
ATOM 1431 C CA . ILE B 1 93 ? -13.446 -5.388 16.477 1.00 15.10 734 ILE B CA 1
ATOM 1432 C C . ILE B 1 93 ? -14.591 -6.267 16.001 1.00 14.21 734 ILE B C 1
ATOM 1433 O O . ILE B 1 93 ? -15.750 -6.030 16.356 1.00 15.27 734 ILE B O 1
ATOM 1438 N N . ASN B 1 94 ? -14.266 -7.272 15.194 1.00 14.55 735 ASN B N 1
ATOM 1439 C CA . ASN B 1 94 ? -15.242 -7.950 14.346 1.00 17.76 735 ASN B CA 1
ATOM 1440 C C . ASN B 1 94 ? -15.647 -9.323 14.868 1.00 15.88 735 ASN B C 1
ATOM 1441 O O . ASN B 1 94 ? -16.484 -9.980 14.244 1.00 20.79 735 ASN B O 1
ATOM 1446 N N . ASN B 1 95 ? -15.093 -9.775 15.993 1.00 13.25 736 ASN B N 1
ATOM 1447 C CA . ASN B 1 95 ? -15.444 -11.091 16.524 1.00 14.78 736 ASN B CA 1
ATOM 1448 C C . ASN B 1 95 ? -15.675 -11.022 18.024 1.00 15.01 736 ASN B C 1
ATOM 1449 O O . ASN B 1 95 ? -15.314 -11.940 18.769 1.00 15.12 736 ASN B O 1
ATOM 1454 N N . LEU B 1 96 ? -16.291 -9.939 18.489 1.00 15.75 737 LEU B N 1
ATOM 1455 C CA . LEU B 1 96 ? -16.737 -9.880 19.872 1.00 13.22 737 LEU B CA 1
ATOM 1456 C C . LEU B 1 96 ? -18.106 -10.533 20.010 1.00 13.85 737 LEU B C 1
ATOM 1457 O O . LEU B 1 96 ? -18.928 -10.489 19.094 1.00 15.45 737 LEU B O 1
ATOM 1462 N N . LYS B 1 97 ? -18.343 -11.141 21.164 1.00 12.63 738 LYS B N 1
ATOM 1463 C CA . LYS B 1 97 ? -19.691 -11.595 21.473 1.00 12.79 738 LYS B CA 1
ATOM 1464 C C . LYS B 1 97 ? -20.651 -10.409 21.445 1.00 14.09 738 LYS B C 1
ATOM 1465 O O . LYS B 1 97 ? -20.298 -9.302 21.875 1.00 18.32 738 LYS B O 1
ATOM 1471 N N . PRO B 1 98 ? -21.874 -10.610 20.987 1.00 14.81 739 PRO B N 1
ATOM 1472 C CA . PRO B 1 98 ? -22.822 -9.496 20.904 1.00 14.14 739 PRO B CA 1
ATOM 1473 C C . PRO B 1 98 ? -23.308 -9.065 22.280 1.00 15.90 739 PRO B C 1
ATOM 1474 O O . PRO B 1 98 ? -23.244 -9.803 23.270 1.00 16.74 739 PRO B O 1
ATOM 1478 N N . LYS B 1 99 ? -23.848 -7.851 22.320 1.00 15.82 740 LYS B N 1
ATOM 1479 C CA . LYS B 1 99 ? -24.287 -7.237 23.562 1.00 16.37 740 LYS B CA 1
ATOM 1480 C C . LYS B 1 99 ? -25.572 -6.457 23.312 1.00 18.47 740 LYS B C 1
ATOM 1481 O O . LYS B 1 99 ? -25.625 -5.639 22.393 1.00 17.77 740 LYS B O 1
ATOM 1487 N N . GLN B 1 100 ? -26.609 -6.712 24.112 1.00 18.89 741 GLN B N 1
ATOM 1488 C CA . GLN B 1 100 ? -27.851 -5.958 23.993 1.00 20.30 741 GLN B CA 1
ATOM 1489 C C . GLN B 1 100 ? -27.757 -4.717 24.869 1.00 22.66 741 GLN B C 1
ATOM 1490 O O . GLN B 1 100 ? -27.540 -4.820 26.084 1.00 24.71 741 GLN B O 1
ATOM 1496 N N . LEU B 1 101 ? -27.905 -3.554 24.254 1.00 15.79 742 LEU B N 1
ATOM 1497 C CA . LEU B 1 101 ? -27.897 -2.280 24.960 1.00 19.73 742 LEU B CA 1
ATOM 1498 C C . LEU B 1 101 ? -29.277 -1.659 24.798 1.00 17.66 742 LEU B C 1
ATOM 1499 O O . LEU B 1 101 ? -29.611 -1.163 23.717 1.00 15.68 742 LEU B O 1
ATOM 1504 N N . ARG B 1 102 ? -30.065 -1.702 25.867 1.00 17.77 743 ARG B N 1
ATOM 1505 C CA . ARG B 1 102 ? -31.392 -1.093 25.928 1.00 18.58 743 ARG B CA 1
ATOM 1506 C C . ARG B 1 102 ? -32.202 -1.383 24.661 1.00 17.50 743 ARG B C 1
ATOM 1507 O O . ARG B 1 102 ? -32.717 -0.490 23.987 1.00 16.55 743 ARG B O 1
ATOM 1515 N N . GLY B 1 103 ? -32.306 -2.675 24.351 1.00 16.54 744 GLY B N 1
ATOM 1516 C CA . GLY B 1 103 ? -33.162 -3.145 23.279 1.00 18.18 744 GLY B CA 1
ATOM 1517 C C . GLY B 1 103 ? -32.515 -3.305 21.914 1.00 19.54 744 GLY B C 1
ATOM 1518 O O . GLY B 1 103 ? -33.189 -3.783 20.988 1.00 16.92 744 GLY B O 1
ATOM 1519 N N . ILE B 1 104 ? -31.252 -2.901 21.732 1.00 17.22 745 ILE B N 1
ATOM 1520 C CA . ILE B 1 104 ? -30.594 -2.981 20.426 1.00 17.89 745 ILE B CA 1
ATOM 1521 C C . ILE B 1 104 ? -29.324 -3.800 20.586 1.00 16.78 745 ILE B C 1
ATOM 1522 O O . ILE B 1 104 ? -28.471 -3.484 21.427 1.00 17.11 745 ILE B O 1
ATOM 1527 N N . THR B 1 105 ? -29.193 -4.844 19.777 1.00 14.79 746 THR B N 1
ATOM 1528 C CA . THR B 1 105 ? -28.006 -5.692 19.844 1.00 13.26 746 THR B CA 1
ATOM 1529 C C . THR B 1 105 ? -26.847 -5.041 19.092 1.00 14.45 746 THR B C 1
ATOM 1530 O O . THR B 1 105 ? -26.945 -4.768 17.891 1.00 16.00 746 THR B O 1
ATOM 1534 N N . SER B 1 106 ? -25.750 -4.801 19.807 1.00 14.64 747 SER B N 1
ATOM 1535 C CA . SER B 1 106 ? -24.507 -4.329 19.200 1.00 12.94 747 SER B CA 1
ATOM 1536 C C . SER B 1 106 ? -23.633 -5.523 18.854 1.00 15.03 747 SER B C 1
ATOM 1537 O O . SER B 1 106 ? -23.377 -6.385 19.703 1.00 15.09 747 SER B O 1
ATOM 1540 N N . GLU B 1 107 ? -23.175 -5.568 17.606 1.00 13.42 748 GLU B N 1
ATOM 1541 C CA . GLU B 1 107 ? -22.462 -6.714 17.076 1.00 12.48 748 GLU B CA 1
ATOM 1542 C C . GLU B 1 107 ? -20.958 -6.510 17.100 1.00 13.76 748 GLU B C 1
ATOM 1543 O O . GLU B 1 107 ? -20.221 -7.382 16.641 1.00 18.05 748 GLU B O 1
ATOM 1549 N N . GLY B 1 108 ? -20.497 -5.387 17.631 1.00 14.26 749 GLY B N 1
ATOM 1550 C CA . GLY B 1 108 ? -19.070 -5.119 17.672 1.00 17.18 749 GLY B CA 1
ATOM 1551 C C . GLY B 1 108 ? -18.817 -3.742 18.241 1.00 17.63 749 GLY B C 1
ATOM 1552 O O . GLY B 1 108 ? -19.724 -3.091 18.754 1.00 18.69 749 GLY B O 1
ATOM 1553 N N . MET B 1 109 ? -17.565 -3.294 18.144 1.00 17.16 750 MET B N 1
ATOM 1554 C CA . MET B 1 109 ? -17.232 -1.980 18.672 1.00 16.97 750 MET B CA 1
ATOM 1555 C C . MET B 1 1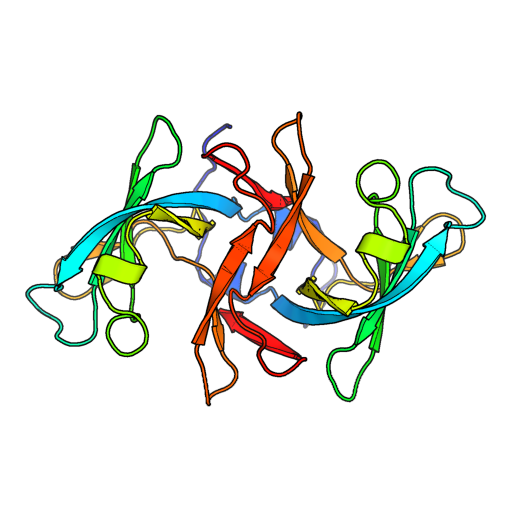09 ? -16.191 -1.328 17.782 1.00 16.68 750 MET B C 1
ATOM 1556 O O . MET B 1 109 ? -15.338 -2.003 17.196 1.00 14.83 750 MET B O 1
ATOM 1561 N N . LEU B 1 110 ? -16.273 -0.009 17.692 1.00 16.94 751 LEU B N 1
ATOM 1562 C CA . LEU B 1 110 ? -15.259 0.775 17.012 1.00 15.05 751 LEU B CA 1
ATOM 1563 C C . LEU B 1 110 ? -14.212 1.193 18.026 1.00 12.89 751 LEU B C 1
ATOM 1564 O O . LEU B 1 110 ? -14.530 1.469 19.183 1.00 16.32 751 LEU B O 1
ATOM 1569 N N . LEU B 1 111 ? -12.966 1.261 17.580 1.00 13.04 752 LEU B N 1
ATOM 1570 C CA . LEU B 1 111 ? -11.880 1.715 18.428 1.00 15.59 752 LEU B CA 1
ATOM 1571 C C . LEU B 1 111 ? -11.751 3.230 18.354 1.00 14.89 752 LEU B C 1
ATOM 1572 O O . LEU B 1 111 ? -11.828 3.822 17.271 1.00 13.58 752 LEU B O 1
ATOM 1577 N N . ALA B 1 112 ? -11.499 3.847 19.505 1.00 12.91 753 ALA B N 1
ATOM 1578 C CA . ALA B 1 112 ? -11.308 5.289 19.570 1.00 14.57 753 ALA B CA 1
ATOM 1579 C C . ALA B 1 112 ? -10.312 5.595 20.672 1.00 17.91 753 ALA B C 1
ATOM 1580 O O . ALA B 1 112 ? -10.309 4.933 21.714 1.00 17.08 753 ALA B O 1
ATOM 1582 N N . ALA B 1 113 ? -9.465 6.588 20.417 1.00 15.90 754 ALA B N 1
ATOM 1583 C CA . ALA B 1 113 ? -8.578 7.134 21.433 1.00 16.77 754 ALA B CA 1
ATOM 1584 C C . ALA B 1 113 ? -9.338 8.131 22.298 1.00 19.39 754 ALA B C 1
ATOM 1585 O O . ALA B 1 113 ? -10.187 8.878 21.805 1.00 20.44 754 ALA B O 1
ATOM 1587 N N . ASP B 1 114 ? -9.034 8.133 23.592 1.00 18.35 755 ASP B N 1
ATOM 1588 C CA . ASP B 1 114 ? -9.738 8.960 24.565 1.00 22.82 755 ASP B CA 1
ATOM 1589 C C . ASP B 1 114 ? -8.719 9.410 25.597 1.00 25.52 755 ASP B C 1
ATOM 1590 O O . ASP B 1 114 ? -8.110 8.565 26.257 1.00 26.86 755 ASP B O 1
ATOM 1595 N N . ASP B 1 115 ? -8.528 10.720 25.745 1.00 26.65 756 ASP B N 1
ATOM 1596 C CA . ASP B 1 115 ? -7.642 11.237 26.784 1.00 29.66 756 ASP B CA 1
ATOM 1597 C C . ASP B 1 115 ? -8.398 11.893 27.933 1.00 35.74 756 ASP B C 1
ATOM 1598 O O . ASP B 1 115 ? -7.776 12.554 28.772 1.00 34.96 756 ASP B O 1
ATOM 1603 N N . GLY B 1 116 ? -9.718 11.716 28.000 1.00 34.83 757 GLY B N 1
ATOM 1604 C CA . GLY B 1 116 ? -10.537 12.393 28.981 1.00 41.26 757 GLY B CA 1
ATOM 1605 C C . GLY B 1 116 ? -10.964 13.791 28.594 1.00 39.46 757 GLY B C 1
ATOM 1606 O O . GLY B 1 116 ? -11.939 14.303 29.156 1.00 40.78 757 GLY B O 1
ATOM 1607 N N . LYS B 1 117 ? -10.256 14.433 27.665 1.00 41.55 758 LYS B N 1
ATOM 1608 C CA . LYS B 1 117 ? -10.673 15.715 27.116 1.00 38.72 758 LYS B CA 1
ATOM 1609 C C . LYS B 1 117 ? -11.313 15.587 25.744 1.00 42.02 758 LYS B C 1
ATOM 1610 O O . LYS B 1 117 ? -12.086 16.467 25.351 1.00 41.33 758 LYS B O 1
ATOM 1616 N N . GLU B 1 118 ? -11.019 14.512 25.018 1.00 37.10 759 GLU B N 1
ATOM 1617 C CA . GLU B 1 118 ? -11.335 14.441 23.602 1.00 30.50 759 GLU B CA 1
ATOM 1618 C C . GLU B 1 118 ? -11.392 12.977 23.183 1.00 28.57 759 GLU B C 1
ATOM 1619 O O . GLU B 1 118 ? -10.704 12.128 23.759 1.00 29.90 759 GLU B O 1
ATOM 1625 N N . VAL B 1 119 ? -12.236 12.689 22.192 1.00 25.12 760 VAL B N 1
ATOM 1626 C CA . VAL B 1 119 ? -12.418 11.344 21.657 1.00 22.66 760 VAL B CA 1
ATOM 1627 C C . VAL B 1 119 ? -12.082 11.363 20.172 1.00 21.19 760 VAL B C 1
ATOM 1628 O O . VAL B 1 119 ? -12.682 12.125 19.404 1.00 22.47 760 VAL B O 1
ATOM 1632 N N . ALA B 1 120 ? -11.153 10.505 19.764 1.00 19.61 761 ALA B N 1
ATOM 1633 C CA . ALA B 1 120 ? -10.693 10.443 18.380 1.00 16.42 761 ALA B CA 1
ATOM 1634 C C . ALA B 1 120 ? -10.825 9.012 17.875 1.00 16.17 761 ALA B C 1
ATOM 1635 O O . ALA B 1 120 ? -10.021 8.152 18.240 1.00 16.16 761 ALA B O 1
ATOM 1637 N N . LEU B 1 121 ? -11.827 8.759 17.031 1.00 15.46 762 LEU B N 1
ATOM 1638 C CA . LEU B 1 121 ? -11.939 7.460 16.378 1.00 16.25 762 LEU B CA 1
ATOM 1639 C C . LEU B 1 121 ? -10.661 7.120 15.630 1.00 14.43 762 LEU B C 1
ATOM 1640 O O . LEU B 1 121 ? -10.041 7.991 15.011 1.00 16.33 762 LEU B O 1
ATOM 1645 N N . LEU B 1 122 ? -10.271 5.845 15.683 1.00 13.25 763 LEU B N 1
ATOM 1646 C CA . LEU B 1 122 ? -9.153 5.378 14.875 1.00 14.66 763 LEU B CA 1
ATOM 1647 C C . LEU B 1 122 ? -9.571 5.230 13.421 1.00 17.34 763 LEU B C 1
ATOM 1648 O O . LEU B 1 122 ? -10.732 4.972 13.102 1.00 16.36 763 LEU B O 1
ATOM 1653 N N . MET B 1 123 ? -8.606 5.411 12.535 1.00 14.32 764 MET B N 1
ATOM 1654 C CA . MET B 1 123 ? -8.842 5.251 11.112 1.00 14.29 764 MET B CA 1
ATOM 1655 C C . MET B 1 123 ? -7.570 4.715 10.490 1.00 14.08 764 MET B C 1
ATOM 1656 O O . MET B 1 123 ? -6.477 4.986 11.005 1.00 15.54 764 MET B O 1
ATOM 1661 N N . PRO B 1 124 ? -7.664 3.982 9.382 1.00 13.78 765 PRO B N 1
ATOM 1662 C CA . PRO B 1 124 ? -6.463 3.733 8.579 1.00 14.05 765 PRO B CA 1
ATOM 1663 C C . PRO B 1 124 ? -5.976 5.051 8.008 1.00 17.20 765 PRO B C 1
ATOM 1664 O O . PRO B 1 124 ? -6.761 5.985 7.811 1.00 16.25 765 PRO B O 1
ATOM 1668 N N . ASP B 1 125 ? -4.659 5.142 7.770 1.00 15.23 766 ASP B N 1
ATOM 1669 C CA . ASP B 1 125 ? -4.120 6.413 7.299 1.00 16.41 766 ASP B CA 1
ATOM 1670 C C . ASP B 1 125 ? -4.373 6.639 5.810 1.00 19.17 766 ASP B C 1
ATOM 1671 O O . ASP B 1 125 ? -4.009 7.702 5.291 1.00 21.26 766 ASP B O 1
ATOM 1676 N N . LYS B 1 126 ? -4.939 5.652 5.123 1.00 16.78 767 LYS B N 1
ATOM 1677 C CA . LYS B 1 126 ? -5.423 5.729 3.754 1.00 19.49 767 LYS B CA 1
ATOM 1678 C C . LYS B 1 126 ? -6.702 4.913 3.661 1.00 21.72 767 LYS B C 1
ATOM 1679 O O . LYS B 1 126 ? -6.912 3.988 4.453 1.00 19.14 767 LYS B O 1
ATOM 1685 N N . PRO B 1 127 ? -7.622 5.218 2.595 1.00 20.67 768 PRO B N 1
ATOM 1686 C CA . PRO B 1 127 ? -8.877 4.447 2.438 1.00 20.13 768 PRO B CA 1
ATOM 1687 C C . PRO B 1 127 ? -8.689 3.075 1.798 1.00 22.82 768 PRO B C 1
ATOM 1688 O O . PRO B 1 127 ? -9.124 2.790 0.674 1.00 27.93 768 PRO B O 1
ATOM 1692 N N . ILE B 1 128 ? -8.075 2.180 2.560 1.00 20.43 769 ILE B N 1
ATOM 1693 C CA . ILE B 1 128 ? -7.751 0.815 2.166 1.00 20.96 769 ILE B CA 1
ATOM 1694 C C . ILE B 1 128 ? -9.041 0.010 2.016 1.00 22.10 769 ILE B C 1
ATOM 1695 O O . ILE B 1 128 ? -10.113 0.455 2.441 1.00 21.17 769 ILE B O 1
ATOM 1700 N N . SER B 1 129 ? -8.954 -1.168 1.404 1.00 17.45 770 SER B N 1
ATOM 1701 C CA . SER B 1 129 ? -10.158 -1.911 1.049 1.00 20.86 770 SER B CA 1
ATOM 1702 C C . SER B 1 129 ? -10.978 -2.256 2.287 1.00 21.11 770 SER B C 1
ATOM 1703 O O . SER B 1 129 ? -10.428 -2.538 3.358 1.00 17.36 770 SER B O 1
ATOM 1706 N N . LEU B 1 130 ? -12.306 -2.210 2.139 1.00 16.27 771 LEU B N 1
ATOM 1707 C CA . LEU B 1 130 ? -13.183 -2.548 3.251 1.00 16.16 771 LEU B CA 1
ATOM 1708 C C . LEU B 1 130 ? -12.977 -3.996 3.667 1.00 16.39 771 LEU B C 1
ATOM 1709 O O . LEU B 1 130 ? -12.795 -4.885 2.831 1.00 18.33 771 LEU B O 1
ATOM 1714 N N . GLY B 1 131 ? -13.005 -4.237 4.975 1.00 15.02 772 GLY B N 1
ATOM 1715 C CA . GLY B 1 131 ? -12.742 -5.567 5.462 1.00 15.38 772 GLY B CA 1
ATOM 1716 C C . GLY B 1 131 ? -11.280 -5.909 5.610 1.00 17.92 772 GLY B C 1
ATOM 1717 O O . GLY B 1 131 ? -10.970 -7.034 6.025 1.00 19.83 772 GLY B O 1
ATOM 1718 N N . SER B 1 132 ? -10.372 -4.985 5.273 1.00 15.12 773 SER B N 1
ATOM 1719 C CA . SER B 1 132 ? -8.941 -5.213 5.470 1.00 17.93 773 SER B CA 1
ATOM 1720 C C . SER B 1 132 ? -8.645 -5.550 6.923 1.00 17.41 773 SER B C 1
ATOM 1721 O O . SER B 1 132 ? -9.159 -4.906 7.837 1.00 17.78 773 SER B O 1
ATOM 1724 N N . LYS B 1 133 ? -7.784 -6.547 7.133 1.00 16.41 774 LYS B N 1
ATOM 1725 C CA . LYS B 1 133 ? -7.478 -7.013 8.478 1.00 17.31 774 LYS B CA 1
ATOM 1726 C C . LYS B 1 133 ? -6.271 -6.276 9.041 1.00 19.91 774 LYS B C 1
ATOM 1727 O O . LYS B 1 133 ? -5.302 -5.990 8.326 1.00 17.58 774 LYS B O 1
ATOM 1733 N N . VAL B 1 134 ? -6.338 -5.975 10.330 1.00 17.21 775 VAL B N 1
ATOM 1734 C CA . VAL B 1 134 ? -5.257 -5.295 11.031 1.00 15.97 775 VAL B CA 1
ATOM 1735 C C . VAL B 1 134 ? -4.270 -6.339 11.532 1.00 21.30 775 VAL B C 1
ATOM 1736 O O . VAL B 1 134 ? -4.665 -7.375 12.084 1.00 19.37 775 VAL B O 1
ATOM 1740 N N . ARG B 1 135 ? -2.989 -6.087 11.299 1.00 19.74 776 ARG B N 1
ATOM 1741 C CA . ARG B 1 135 ? -1.923 -6.938 11.809 1.00 26.47 776 ARG B CA 1
ATOM 1742 C C . ARG B 1 135 ? -0.840 -6.089 12.481 1.00 29.72 776 ARG B C 1
ATOM 1743 O O . ARG B 1 135 ? -0.915 -4.853 12.515 1.00 25.13 776 ARG B O 1
#

Nearest PDB structures (foldseek):
  5h34-assembly1_A  TM=1.009E+00  e=1.908E-19  Nanoarchaeum equitans Kin4-M
  7d8s-assembly2_D  TM=9.463E-01  e=1.701E-11  Homo sapiens
  7d8s-assembly1_B  TM=9.518E-01  e=1.995E-11  Homo sapiens
  7d8r-assembly2_D  TM=9.459E-01  e=3.976E-11  Homo sapiens
  7d8r-assembly1_A  TM=9.104E-01  e=4.662E-11  Homo sapiens

Secondary structure (DSSP, 8-state):
-PPPPPB-HHHHHT--EEEEEEEEEEE-TT-TT-EEEEEE-SS-EEEEEES-TTT--HHHHTT-EEEEESSBPPEEETTEEE--EE-EEE-SS-EEEEEESS---TTPEE-/----TT-B-HHHHHTS-EEEEEEEEEEE-TT-TT-EEEEEE-SS-EEEEEES-TTT--HHHHTT-EEEEE-SBPPEEETTEEE--EE-EEE-SS-EEEEEESS-PPTTPEE-

Sequence (223 aa):
EEEYGLVSYLDFAKLDMRVGKIIDVQDHPNADKLYIIKVSLGNKQKTLVGGLKQYYKKEELIGKYVVLINNLKPKQLRGITSEGMLLAADDGKEVALLMPDKPISLGSKVRAEEEYGLVSYLDFAKLDMRVGKIIDVQDHPNADKLYIIKVSLGNKQKTLVGGLKQYYKKEELIGKYVVLINNLKPKQLRGITSEGMLLAADDGKEVALLMPDKPISLGSKVR

CATH classification: 2.40.50.140

InterPro domains:
  IPR001412 Aminoacyl-tRNA synthetase, class I, conserved site [PS00178] (10-21)
  IPR002547 tRNA-binding domain [PF01588] (682-774)
  IPR002547 tRNA-binding domain [PS50886] (676-776)
  IPR009080 Aminoacyl-tRNA synthetase, class Ia, anticodon-binding [SSF47323] (432-581)
  IPR012340 Nucleic acid-binding, OB-fold [G3DSA:2.40.50.140] (675-776)
  IPR012340 Nucleic acid-binding, OB-fold [SSF50249] (676-775)
  IPR014729 Rossmann-like alpha/beta/alpha sandwich fold [G3DSA:3.40.50.620] (3-428)
  IPR015413 Methionyl/Leucyl tRNA synthetase [PF09334] (3-244)
  IPR015413 Methionyl/Leucyl tRNA synthetase [PF09334] (278-440)
  IPR023458 Methionine-tRNA ligase, type 1 [PTHR45765] (279-765)
  IPR029038 Methionyl-tRNA synthetase, Zn-domain [G3DSA:2.20.28.20] (139-173)
  IPR029038 Methionyl-tRNA synthetase, Zn-domain [SSF57770] (139-173)
  IPR033911 Methioninyl-tRNA synthetase core domain [PR01041] (5-18)
  IPR033911 Methioninyl-tRNA synthetase core domain [PR01041] (38-52)
  IPR033911 Methioninyl-tRNA synthetase core domain [PR01041] (86-97)
  IPR033911 Methioninyl-tRNA synthetase core domain [PR01041] (321-336)
  IPR033911 Methioninyl-tRNA synthetase core domain [PR01041] (427-438)
  IPR041872 Methionyl-tRNA synthetase, anticodon-binding domain [cd07957] (424-539)

Solvent-accessible surface area: 11188 Å² total; per-residue (Å²): 139,140,80,88,62,103,29,33,107,129,25,8,54,100,8,25,1,65,0,0,66,1,73,59,10,96,57,6,95,81,8,112,116,44,5,24,0,83,0,10,14,47,140,121,83,42,44,1,15,14,34,12,59,110,98,12,136,71,130,92,0,88,30,39,56,0,0,0,0,24,20,23,75,85,131,106,62,167,63,34,65,8,63,5,30,20,0,6,0,33,48,78,175,58,5,0,0,0,58,2,31,72,105,8,61,49,18,6,87,4,99,154,147,126,64,191,60,81,9,29,109,134,26,5,39,73,3,0,0,5,0,0,62,1,66,57,7,95,65,7,100,89,5,108,129,23,5,37,1,68,0,10,15,41,152,120,92,29,31,3,18,14,34,8,70,102,103,17,128,67,121,98,0,84,37,35,56,0,0,0,0,2,1,14,127,77,128,145,48,150,67,28,55,8,66,8,45,21,0,2,0,39,42,73,188,52,7,0,0,0,39,7,35,67,102,1,56,48,7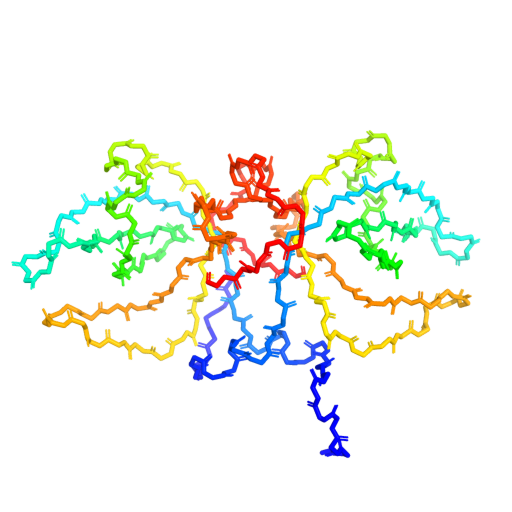,4,37,4,111

Foldseek 3Di:
DDDDDDDDVVVVVVWFKWKWFWAFWDQPPVDRQKIWTWTDQAPDIFTAIARCVVADDRVRRHGAIWMWGQPDDWDDDPNDIGRTYTDWDDDPPHIGTDHPPDDDRRGHTDD/DPDDPPDDDVVVVVVWWKWKWAWAFWDQDPQDRQWIWTWTDLPPDIFTAIDRCSVADDRVRRHGATFMWRQDDDWDDDRHDIGRTDTDWDDPPVHIGTDHPPDPDHRGHTDD

Radius of gyration: 17.47 Å; Cα contacts (8 Å, |Δi|>4): 561; chains: 2; bounding box: 56×37×37 Å